Protein AF-F2RKX4-F1 (afdb_monomer)

pLDDT: mean 92.39, std 8.64, range [40.12, 98.81]

Solvent-accessible surface area (backbone atoms only — not comparable to full-atom values): 12382 Å² total; per-residue (Å²): 132,82,58,62,66,57,53,48,48,52,52,47,50,63,71,48,68,64,52,44,69,41,48,79,42,78,60,91,56,37,32,35,35,37,38,37,34,83,94,57,72,72,66,88,25,37,32,45,36,35,35,74,24,26,37,35,42,46,48,99,58,58,42,31,35,52,45,101,83,46,53,51,44,71,56,53,61,56,76,65,26,60,92,98,49,68,42,65,84,67,52,57,76,32,45,78,39,50,68,85,49,39,48,34,82,33,49,68,50,45,55,46,53,55,50,55,49,54,51,55,72,31,62,91,51,82,57,83,64,49,66,59,51,50,40,50,59,70,66,32,101,77,42,91,42,58,52,86,38,68,72,35,35,54,48,50,40,68,72,44,69,43,63,55,92,87,50,60,92,94,48,55,91,44,52,56,80,66,59,86,75,57,82,39,60,43,75,15,72,64,38,52,45,51,46,50,51,52,51,50,48,55,49,52,47,54,51,28,63,73,70,67,64,61,55,118

Nearest PDB structures (foldseek):
  3iuj-assembly1_A  TM=2.601E-01  e=2.071E+00  Aeromonas caviae
  6y2r-assembly1_A  TM=2.102E-01  e=1.953E+00  Escherichia coli K-12
  3iuq-assembly1_A  TM=2.521E-01  e=3.947E+00  Aeromonas caviae

Organism: Streptomyces venezuelae (strain ATCC 10712 / CBS 650.69 / DSM 40230 / JCM 4526 / NBRC 13096 / PD 04745) (NCBI:txid953739)

Radius of gyration: 23.56 Å; Cα contacts (8 Å, |Δi|>4): 298; chains: 1; bounding box: 57×25×65 Å

Foldseek 3Di:
DDPVLVVLLVVLCVQQVQWAWAWPDDDPQFTWIKIDRPPPPLGLIWIWGGFFQWIWIDHPDIWIFGDPPGGRVLVVQPVVADQPDFDLVVRLVRTPPPVVQFKDFALPLLVVVLVVLQCVVCVPHDQPCPVVLSCCAPPNPDHPFDSVDPVRSVVSQQPDFDDGPPDDVPDGPDGNPVCVVRPRMDGHSVSSSSRSCSSVVSVSVVVCVVVVVHDD

Mean predicted aligned error: 5.38 Å

Sequence (216 aa):
MSNKYAEAADYFKSATAGHQVTVLHEDGLYRHLRFRTPGNGSSYGYDLITWPYNLVIRGGWTFTFSIDATEDMFDLFRRTSFPGEINPSYWQEKVTAGRDQIEAFSEELLKKEIEDTVQQWEQGSPVAGLREAVQEHFFGEWPEYNLEYREEANRALHDFSFRPKDAKPGDYPYAFDDWSEWRLTEFSPAFLWSCYAIRYGIELYGAARKTGAVSA

Secondary structure (DSSP, 8-state):
---HHHHHHHHHHHHTTT-EEEEEEEETTEEEEEEE-TTSTTTT-EEEEEETTEEEEESSSEEEEE-TT-S-HHHHHHHTS-TT---HHHHGGGEEE-GGGSEEE-HHHHHHHHHHHHHHHTSSS--TTHHHHHHHHHH-SS-SS-TTSHHHHHHHHHH-EE--TTSPTT---EE--SGGGS--EEE-HHHHHHHHHHHHHHHHHHHHHHHT----

Structure (mmCIF, N/CA/C/O backbone):
data_AF-F2RKX4-F1
#
_entry.id   AF-F2RKX4-F1
#
loop_
_atom_site.group_PDB
_atom_site.id
_atom_site.type_symbol
_atom_site.label_atom_id
_atom_site.label_alt_id
_atom_site.label_comp_id
_atom_site.label_asym_id
_atom_site.label_entity_id
_atom_site.label_seq_id
_atom_site.pdbx_PDB_ins_code
_atom_site.Cartn_x
_atom_site.Cartn_y
_atom_site.Cartn_z
_atom_site.occupancy
_atom_site.B_iso_or_equiv
_atom_site.auth_seq_id
_atom_site.auth_comp_id
_atom_site.auth_asym_id
_atom_site.auth_atom_id
_atom_site.pdbx_PDB_model_num
ATOM 1 N N . MET A 1 1 ? 4.802 12.638 -11.457 1.00 40.12 1 MET A N 1
ATOM 2 C CA . MET A 1 1 ? 4.573 11.465 -10.592 1.00 40.12 1 MET A CA 1
ATOM 3 C C . MET A 1 1 ? 3.450 11.803 -9.641 1.00 40.12 1 MET A C 1
ATOM 5 O O . MET A 1 1 ? 3.613 12.710 -8.830 1.00 40.12 1 MET A O 1
ATOM 9 N N . SER A 1 2 ? 2.295 11.166 -9.814 1.00 51.22 2 SER A N 1
ATOM 10 C CA . SER A 1 2 ? 1.207 11.329 -8.860 1.00 51.22 2 SER A CA 1
ATOM 11 C C . SER A 1 2 ? 1.627 10.766 -7.505 1.00 51.22 2 SER A C 1
ATOM 13 O O . SER A 1 2 ? 2.259 9.711 -7.431 1.00 51.22 2 SER A O 1
ATOM 15 N N . ASN A 1 3 ? 1.314 11.480 -6.429 1.00 78.31 3 ASN A N 1
ATOM 16 C CA . ASN A 1 3 ? 1.498 10.949 -5.091 1.00 78.31 3 ASN A CA 1
ATOM 17 C C . ASN A 1 3 ? 0.363 9.947 -4.835 1.00 78.31 3 ASN A C 1
ATOM 19 O O . ASN A 1 3 ? -0.690 10.340 -4.341 1.00 78.31 3 ASN A O 1
ATOM 23 N N . LYS A 1 4 ? 0.563 8.665 -5.174 1.00 78.19 4 LYS A N 1
ATOM 24 C CA . LYS A 1 4 ? -0.452 7.602 -5.004 1.00 78.19 4 LYS A CA 1
ATOM 25 C C . LYS A 1 4 ? -1.030 7.527 -3.589 1.00 78.19 4 LYS A C 1
ATOM 27 O O . LYS A 1 4 ? -2.177 7.130 -3.413 1.00 78.19 4 LYS A O 1
ATOM 32 N N . TYR A 1 5 ? -0.276 7.960 -2.578 1.00 84.88 5 TYR A N 1
ATOM 33 C CA . TYR A 1 5 ? -0.789 8.085 -1.214 1.00 84.88 5 TYR A CA 1
ATOM 34 C C . TYR A 1 5 ? -1.861 9.171 -1.111 1.00 84.88 5 TYR A C 1
ATOM 36 O O . TYR A 1 5 ? -2.891 8.945 -0.487 1.00 84.88 5 TYR A O 1
ATOM 44 N N . ALA A 1 6 ? -1.648 10.331 -1.736 1.00 87.31 6 ALA A N 1
ATOM 45 C CA . ALA A 1 6 ? -2.635 11.406 -1.769 1.00 87.31 6 ALA A CA 1
ATOM 46 C C . ALA A 1 6 ? -3.896 10.982 -2.535 1.00 87.31 6 ALA A C 1
ATOM 48 O O . ALA A 1 6 ? -4.998 11.185 -2.039 1.00 87.31 6 ALA A O 1
ATOM 49 N N . GLU A 1 7 ? -3.745 10.309 -3.679 1.00 89.56 7 GLU A N 1
ATOM 50 C CA . GLU A 1 7 ? -4.890 9.768 -4.427 1.00 89.56 7 GLU A CA 1
ATOM 51 C C . GLU A 1 7 ? -5.671 8.732 -3.613 1.00 89.56 7 GLU A C 1
ATOM 53 O O . GLU A 1 7 ? -6.898 8.802 -3.532 1.00 89.56 7 GLU A O 1
ATOM 58 N N . ALA A 1 8 ? -4.972 7.795 -2.963 1.00 91.12 8 ALA A N 1
ATOM 59 C CA . ALA A 1 8 ? -5.596 6.808 -2.090 1.00 91.12 8 ALA A CA 1
ATOM 60 C C . ALA A 1 8 ? -6.308 7.473 -0.900 1.00 91.12 8 ALA A C 1
ATOM 62 O O . ALA A 1 8 ? -7.410 7.056 -0.541 1.00 91.12 8 ALA A O 1
ATOM 63 N N . ALA A 1 9 ? -5.716 8.520 -0.316 1.00 92.62 9 ALA A N 1
ATOM 64 C CA . ALA A 1 9 ? -6.319 9.293 0.766 1.00 92.62 9 ALA A CA 1
ATOM 65 C C . ALA A 1 9 ? -7.597 10.012 0.314 1.00 92.62 9 ALA A C 1
ATOM 67 O O . ALA A 1 9 ? -8.620 9.927 0.994 1.00 92.62 9 ALA A O 1
ATOM 68 N N . ASP A 1 10 ? -7.553 10.698 -0.829 1.00 93.19 10 ASP A N 1
ATOM 69 C CA . ASP A 1 10 ? -8.686 11.447 -1.377 1.00 93.19 10 ASP A CA 1
ATOM 70 C C . ASP A 1 10 ? -9.829 10.511 -1.773 1.00 93.19 10 ASP A C 1
ATOM 72 O O . ASP A 1 10 ? -10.992 10.761 -1.432 1.00 93.19 10 ASP A O 1
ATOM 76 N N . TYR A 1 11 ? -9.499 9.392 -2.421 1.00 92.56 11 TYR A N 1
ATOM 77 C CA . TYR A 1 11 ? -10.463 8.353 -2.759 1.00 92.56 11 TYR A CA 1
ATOM 78 C C . TYR A 1 11 ? -11.109 7.754 -1.505 1.00 92.56 11 TYR A C 1
ATOM 80 O O . TYR A 1 11 ? -12.338 7.706 -1.414 1.00 92.56 11 TYR A O 1
ATOM 88 N N . PHE A 1 12 ? -10.302 7.368 -0.508 1.00 94.75 12 PHE A N 1
ATOM 89 C CA . PHE A 1 12 ? -10.798 6.864 0.772 1.00 94.75 12 PHE A CA 1
ATOM 90 C C . PHE A 1 12 ? -11.742 7.870 1.430 1.00 94.75 12 PHE A C 1
ATOM 92 O O . PHE A 1 12 ? -12.893 7.547 1.716 1.00 94.75 12 PHE A O 1
ATOM 99 N N . LYS A 1 13 ? -11.295 9.118 1.588 1.00 94.31 13 LYS A N 1
ATOM 100 C CA . LYS A 1 13 ? -12.069 10.191 2.215 1.00 94.31 13 LYS A CA 1
ATOM 101 C C . LYS A 1 13 ? -13.405 10.425 1.515 1.00 94.31 13 LYS A C 1
ATOM 103 O O . LYS A 1 13 ? -14.413 10.609 2.195 1.00 94.31 13 LYS A O 1
ATOM 108 N N . SER A 1 14 ? -13.420 10.426 0.183 1.00 93.19 14 SER A N 1
ATOM 109 C CA . SER A 1 14 ? -14.645 10.582 -0.606 1.00 93.19 14 SER A CA 1
ATOM 110 C C . SER A 1 14 ? -15.619 9.428 -0.358 1.00 93.19 14 SER A C 1
ATOM 112 O O . SER A 1 14 ? -16.783 9.643 -0.013 1.00 93.19 14 SER A O 1
ATOM 114 N N . ALA A 1 15 ? -15.126 8.196 -0.452 1.00 92.44 15 ALA A N 1
ATOM 115 C CA . ALA A 1 15 ? -15.938 6.995 -0.331 1.00 92.44 15 ALA A CA 1
ATOM 116 C C . ALA A 1 15 ? -16.434 6.724 1.104 1.00 92.44 15 ALA A C 1
ATOM 118 O O . ALA A 1 15 ? -17.477 6.090 1.279 1.00 92.44 15 ALA A O 1
ATOM 119 N N . THR A 1 16 ? -15.743 7.236 2.128 1.00 94.00 16 THR A N 1
ATOM 120 C CA . THR A 1 16 ? -16.108 7.058 3.544 1.00 94.00 16 THR A CA 1
ATOM 121 C C . THR A 1 16 ? -16.670 8.312 4.215 1.00 94.00 16 THR A C 1
ATOM 123 O O . THR A 1 16 ? -16.848 8.313 5.431 1.00 94.00 16 THR A O 1
ATOM 126 N N . ALA A 1 17 ? -16.973 9.380 3.469 1.00 92.44 17 ALA A N 1
ATOM 127 C CA . ALA A 1 17 ? -17.399 10.667 4.036 1.00 92.44 17 ALA A CA 1
ATOM 128 C C . ALA A 1 17 ? -18.632 10.571 4.959 1.00 92.44 17 ALA A C 1
ATOM 130 O O . ALA A 1 17 ? -18.765 11.351 5.901 1.00 92.44 17 ALA A O 1
ATOM 131 N N . GLY A 1 18 ? -19.529 9.615 4.694 1.00 91.88 18 GLY A N 1
ATOM 132 C CA . GLY A 1 18 ? -20.747 9.371 5.473 1.00 91.88 18 GLY A CA 1
ATOM 133 C C . GLY A 1 18 ? -20.639 8.252 6.512 1.00 91.88 18 GLY A C 1
ATOM 134 O O . GLY A 1 18 ? -21.666 7.851 7.063 1.00 91.88 18 GLY A O 1
ATOM 135 N N . HIS A 1 19 ? -19.443 7.705 6.756 1.00 94.88 19 HIS A N 1
ATOM 136 C CA . HIS A 1 19 ? -19.285 6.574 7.664 1.00 94.88 19 HIS A CA 1
ATOM 137 C C . HIS A 1 19 ? -19.668 6.918 9.102 1.00 94.88 19 HIS A C 1
ATOM 139 O O . HIS A 1 19 ? -19.280 7.938 9.666 1.00 94.88 19 HIS A O 1
ATOM 145 N N . GLN A 1 20 ? -20.394 5.987 9.710 1.00 94.25 20 GLN A N 1
ATOM 146 C CA . GLN A 1 20 ? -20.682 5.939 11.133 1.00 94.25 20 GLN A CA 1
ATOM 147 C C . GLN A 1 20 ? -20.102 4.654 11.713 1.00 94.25 20 GLN A C 1
ATOM 149 O O . GLN A 1 20 ? -19.993 3.641 11.017 1.00 94.25 20 GLN A O 1
ATOM 154 N N . VAL A 1 21 ? -19.726 4.710 12.990 1.00 95.81 21 VAL A N 1
ATOM 155 C CA . VAL A 1 21 ? -19.262 3.549 13.749 1.00 95.81 21 VAL A CA 1
ATOM 156 C C . VAL A 1 21 ? -20.422 2.940 14.533 1.00 95.81 21 VAL A C 1
ATOM 158 O O . VAL A 1 21 ? -21.158 3.646 15.218 1.00 95.81 21 VAL A O 1
ATOM 161 N N . THR A 1 22 ? -20.557 1.622 14.458 1.00 95.88 22 THR A N 1
ATOM 162 C CA . THR A 1 22 ? -21.431 0.812 15.311 1.00 95.88 22 THR A CA 1
ATOM 163 C C . THR A 1 22 ? -20.558 -0.151 16.104 1.00 95.88 22 THR A C 1
ATOM 165 O O . THR A 1 22 ? -19.712 -0.837 15.522 1.00 95.88 22 THR A O 1
ATOM 168 N N . VAL A 1 23 ? -20.749 -0.213 17.421 1.00 97.19 23 VAL A N 1
ATOM 169 C CA . VAL A 1 23 ? -20.072 -1.198 18.271 1.00 97.19 23 VAL A CA 1
ATOM 170 C C . VAL A 1 23 ? -20.926 -2.454 18.290 1.00 97.19 23 VAL A C 1
ATOM 172 O O . VAL A 1 23 ? -22.019 -2.449 18.833 1.00 97.19 23 VAL A O 1
ATOM 175 N N . LEU A 1 24 ? -20.444 -3.527 17.666 1.00 97.38 24 LEU A N 1
ATOM 176 C CA . LEU A 1 24 ? -21.139 -4.818 17.668 1.00 97.38 24 LEU A CA 1
ATOM 177 C C . LEU A 1 24 ? -20.799 -5.639 18.914 1.00 97.38 24 LEU A C 1
ATOM 179 O O . LEU A 1 24 ? -21.605 -6.445 19.368 1.00 97.38 24 LEU A O 1
ATOM 183 N N . HIS A 1 25 ? -19.591 -5.449 19.444 1.00 97.50 25 HIS A N 1
ATOM 184 C CA . HIS A 1 25 ? -19.134 -6.033 20.696 1.00 97.50 25 HIS A CA 1
ATOM 185 C C . HIS A 1 25 ? -17.974 -5.209 21.259 1.00 97.50 25 HIS A C 1
ATOM 187 O O . HIS A 1 25 ? -17.101 -4.777 20.501 1.00 97.50 25 HIS A O 1
ATOM 193 N N . GLU A 1 26 ? -17.948 -5.015 22.575 1.00 97.00 26 GLU A N 1
ATOM 194 C CA . GLU A 1 26 ? -16.837 -4.377 23.278 1.00 97.00 26 GLU A CA 1
ATOM 195 C C . GLU A 1 26 ? -16.712 -4.946 24.696 1.00 97.00 26 GLU A C 1
ATOM 197 O O . GLU A 1 26 ? -17.608 -4.781 25.522 1.00 97.00 26 GLU A O 1
ATOM 202 N N . ASP A 1 27 ? -15.578 -5.588 24.965 1.00 97.38 27 ASP A N 1
ATOM 203 C CA . ASP A 1 27 ? -15.118 -5.994 26.292 1.00 97.38 27 ASP A CA 1
ATOM 204 C C . ASP A 1 27 ? -13.618 -5.672 26.414 1.00 97.38 27 ASP A C 1
ATOM 206 O O . ASP A 1 27 ? -12.734 -6.435 26.014 1.00 97.38 27 ASP A O 1
ATOM 210 N N . GLY A 1 28 ? -13.315 -4.451 26.865 1.00 95.81 28 GLY A N 1
ATOM 211 C CA . GLY A 1 28 ? -11.945 -3.950 26.985 1.00 95.81 28 GLY A CA 1
ATOM 212 C C . GLY A 1 28 ? -11.195 -3.891 25.645 1.00 95.81 28 GLY A C 1
ATOM 213 O O . GLY A 1 28 ? -11.424 -3.000 24.820 1.00 95.81 28 GLY A O 1
ATOM 214 N N . LEU A 1 29 ? -10.238 -4.804 25.448 1.00 97.00 29 LEU A N 1
ATOM 215 C CA . LEU A 1 29 ? -9.448 -4.916 24.211 1.00 97.00 29 LEU A CA 1
ATOM 216 C C . LEU A 1 29 ? -10.136 -5.768 23.134 1.00 97.00 29 LEU A C 1
ATOM 218 O O . LEU A 1 29 ? -9.751 -5.691 21.965 1.00 97.00 29 LEU A O 1
ATOM 222 N N . TYR A 1 30 ? -11.159 -6.541 23.510 1.00 98.25 30 TYR A N 1
ATOM 223 C CA . TYR A 1 30 ? -11.973 -7.334 22.597 1.00 98.25 30 TYR A CA 1
ATOM 224 C C . TYR A 1 30 ? -13.040 -6.438 21.975 1.00 98.25 30 TYR A C 1
ATOM 226 O O . TYR A 1 30 ? -14.035 -6.111 22.616 1.00 98.25 30 TYR A O 1
ATOM 234 N N . ARG A 1 31 ? -12.824 -5.986 20.739 1.00 98.31 31 ARG A N 1
ATOM 235 C CA . ARG A 1 31 ? -13.715 -5.020 20.074 1.00 98.31 31 ARG A CA 1
ATOM 236 C C . ARG A 1 31 ? -14.104 -5.541 18.709 1.00 98.31 31 ARG A C 1
ATOM 238 O O . ARG A 1 31 ? -13.245 -6.005 17.970 1.00 98.31 31 ARG A O 1
ATOM 245 N N . HIS A 1 32 ? -15.373 -5.405 18.349 1.00 98.56 32 HIS A N 1
ATOM 246 C CA . HIS A 1 32 ? -15.862 -5.555 16.981 1.00 98.56 32 HIS A CA 1
ATOM 247 C C . HIS A 1 32 ? -16.583 -4.272 16.594 1.00 98.56 32 HIS A C 1
ATOM 249 O O . HIS A 1 32 ? -17.722 -4.025 16.988 1.00 98.56 32 HIS A O 1
ATOM 255 N N . LEU A 1 33 ? -15.891 -3.441 15.825 1.00 98.50 33 LEU A N 1
ATOM 256 C CA . LEU A 1 33 ? -16.387 -2.162 15.344 1.00 98.50 33 LEU A CA 1
ATOM 257 C C . LEU A 1 33 ? -16.753 -2.288 13.875 1.00 98.50 33 LEU A C 1
ATOM 259 O O . LEU A 1 33 ? -15.968 -2.819 13.094 1.00 98.50 33 LEU A O 1
ATOM 263 N N . ARG A 1 34 ? -17.913 -1.767 13.489 1.00 97.56 34 ARG A N 1
ATOM 264 C CA . ARG A 1 34 ? -18.372 -1.724 12.101 1.00 97.56 34 ARG A CA 1
ATOM 265 C C . ARG A 1 34 ? -18.490 -0.287 11.623 1.00 97.56 34 ARG A C 1
ATOM 267 O O . ARG A 1 34 ? -19.114 0.528 12.291 1.00 97.56 34 ARG A O 1
ATOM 274 N N . PHE A 1 35 ? -17.944 -0.011 10.445 1.00 96.75 35 PHE A N 1
ATOM 275 C CA . PHE A 1 35 ? -17.908 1.305 9.814 1.00 96.75 35 PHE A CA 1
ATOM 276 C C . PHE A 1 35 ? -18.685 1.263 8.502 1.00 96.75 35 PHE A C 1
ATOM 278 O O . PHE A 1 35 ? -18.305 0.529 7.587 1.00 96.75 35 PHE A O 1
ATOM 285 N N . ARG A 1 36 ? -19.803 1.998 8.421 1.00 94.44 36 ARG A N 1
ATOM 286 C CA . ARG A 1 36 ? -20.675 2.039 7.231 1.00 94.44 36 ARG A CA 1
ATOM 287 C C . ARG A 1 36 ? -21.403 3.369 7.091 1.00 94.44 36 ARG A C 1
ATOM 289 O O . ARG A 1 36 ? -21.688 4.023 8.089 1.00 94.44 36 ARG A O 1
ATOM 296 N N . THR A 1 37 ? -21.761 3.726 5.858 1.00 92.00 37 THR A N 1
ATOM 297 C CA . THR A 1 37 ? -22.659 4.854 5.571 1.00 92.00 37 THR A CA 1
ATOM 298 C C . THR A 1 37 ? -24.109 4.372 5.681 1.00 92.00 37 THR A C 1
ATOM 300 O O . THR A 1 37 ? -24.492 3.460 4.939 1.00 92.00 37 THR A O 1
ATOM 303 N N . PRO A 1 38 ? -24.942 4.945 6.568 1.00 87.38 38 PRO A N 1
ATOM 304 C CA . PRO A 1 38 ? -26.350 4.570 6.662 1.00 87.38 38 PRO A CA 1
ATOM 305 C C . PRO A 1 38 ? -27.083 4.760 5.330 1.00 87.38 38 PRO A C 1
ATOM 307 O O . PRO A 1 38 ? -26.890 5.756 4.639 1.00 87.38 38 PRO A O 1
ATOM 310 N N . GLY A 1 39 ? -27.933 3.800 4.966 1.00 80.06 39 GLY A N 1
ATOM 311 C CA . GLY A 1 39 ? -28.752 3.874 3.752 1.00 80.06 39 GLY A CA 1
ATOM 312 C C . GLY A 1 39 ? -28.021 3.601 2.429 1.00 80.06 39 GLY A C 1
ATOM 313 O O . GLY A 1 39 ? -28.695 3.507 1.410 1.00 80.06 39 GLY A O 1
ATOM 314 N N . ASN A 1 40 ? -26.693 3.409 2.421 1.00 67.88 40 ASN A N 1
ATOM 315 C CA . ASN A 1 40 ? -25.903 3.231 1.189 1.00 67.88 40 ASN A CA 1
ATOM 316 C C . ASN A 1 40 ? -25.373 1.793 0.969 1.00 67.88 40 ASN A C 1
ATOM 318 O O . ASN A 1 40 ? -24.289 1.582 0.425 1.00 67.88 40 ASN A O 1
ATOM 322 N N . GLY A 1 41 ? -26.127 0.778 1.407 1.00 63.22 41 GLY A N 1
ATOM 323 C CA . GLY A 1 41 ? -25.730 -0.631 1.274 1.00 63.22 41 GLY A CA 1
ATOM 324 C C . GLY A 1 41 ? -24.441 -0.986 2.037 1.00 63.22 41 GLY A C 1
ATOM 325 O O . GLY A 1 41 ? -24.135 -0.397 3.072 1.00 63.22 41 GLY A O 1
ATOM 326 N N . SER A 1 42 ? -23.703 -1.999 1.564 1.00 69.69 42 SER A N 1
ATOM 327 C CA . SER A 1 42 ? -22.419 -2.437 2.146 1.00 69.69 42 SER A CA 1
ATOM 328 C C . SER A 1 42 ? -21.184 -1.864 1.443 1.00 69.69 42 SER A C 1
ATOM 330 O O . SER A 1 42 ? -20.068 -2.264 1.775 1.00 69.69 42 SER A O 1
ATOM 332 N N . SER A 1 43 ? -21.364 -0.973 0.467 1.00 82.44 43 SER A N 1
ATOM 333 C CA . SER A 1 43 ? -20.271 -0.397 -0.323 1.00 82.44 43 SER A CA 1
ATOM 334 C C . SER A 1 43 ? -19.270 0.321 0.581 1.00 82.44 43 SER A C 1
ATOM 336 O O . SER A 1 43 ? -19.669 1.105 1.438 1.00 82.44 43 SER A O 1
ATOM 338 N N . TYR A 1 44 ? -17.980 0.018 0.407 1.00 89.75 44 TYR A N 1
ATOM 339 C CA . TYR A 1 44 ? -16.852 0.591 1.164 1.00 89.75 44 TYR A CA 1
ATOM 340 C C . TYR A 1 44 ? -16.868 0.364 2.685 1.00 89.75 44 TYR A C 1
ATOM 342 O O . TYR A 1 44 ? -15.955 0.809 3.381 1.00 89.75 44 TYR A O 1
ATOM 350 N N . GLY A 1 45 ? -17.853 -0.372 3.205 1.00 94.88 45 GLY A N 1
ATOM 351 C CA . GLY A 1 45 ? -17.942 -0.701 4.618 1.00 94.88 45 GLY A CA 1
ATOM 352 C C . GLY A 1 45 ? -16.846 -1.669 5.056 1.00 94.88 45 GLY A C 1
ATOM 353 O O . GLY A 1 45 ? -16.457 -2.576 4.316 1.00 94.88 45 GLY A O 1
ATOM 354 N N . TYR A 1 46 ? -16.382 -1.508 6.289 1.00 97.56 46 TYR A N 1
ATOM 355 C CA . TYR A 1 46 ? -15.364 -2.373 6.876 1.00 97.56 46 TYR A CA 1
ATOM 356 C C . TYR A 1 46 ? -15.582 -2.551 8.376 1.00 97.56 46 TYR A C 1
ATOM 358 O O . TYR A 1 46 ? -16.248 -1.748 9.028 1.00 97.56 46 TYR A O 1
ATOM 366 N N . ASP A 1 47 ? -14.999 -3.611 8.918 1.00 98.44 47 ASP A N 1
ATOM 367 C CA . ASP A 1 47 ? -14.982 -3.908 10.339 1.00 98.44 47 ASP A CA 1
ATOM 368 C C . ASP A 1 47 ? -13.536 -3.826 10.858 1.00 98.44 47 ASP A C 1
ATOM 370 O O . ASP A 1 47 ? -12.604 -4.245 10.166 1.00 98.44 47 ASP A O 1
ATOM 374 N N . LEU A 1 48 ? -13.359 -3.312 12.077 1.00 98.69 48 LEU A N 1
ATOM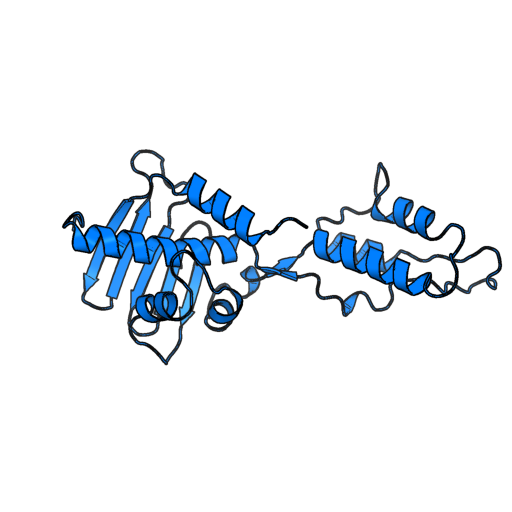 375 C CA . LEU A 1 48 ? -12.130 -3.459 12.859 1.00 98.69 48 LEU A CA 1
ATOM 376 C C . LEU A 1 48 ? -12.421 -4.393 14.029 1.00 98.69 48 LEU A C 1
ATOM 378 O O . LEU A 1 48 ? -13.303 -4.117 14.844 1.00 98.69 48 LEU A O 1
ATOM 382 N N . ILE A 1 49 ? -11.681 -5.493 14.097 1.00 98.81 49 ILE A N 1
ATOM 383 C CA . ILE A 1 49 ? -11.812 -6.502 15.143 1.00 98.81 49 ILE A CA 1
ATOM 384 C C . ILE A 1 49 ? -10.490 -6.561 15.896 1.00 98.81 49 ILE A C 1
ATOM 386 O O . ILE A 1 49 ? -9.451 -6.773 15.277 1.00 98.81 49 ILE A O 1
ATOM 390 N N . THR A 1 50 ? -10.511 -6.362 17.209 1.00 98.56 50 THR A N 1
ATOM 391 C CA . THR A 1 50 ? -9.302 -6.386 18.042 1.00 98.56 50 THR A CA 1
ATOM 392 C C . THR A 1 50 ? -9.437 -7.367 19.190 1.00 98.56 50 THR A C 1
ATOM 394 O O . THR A 1 50 ? -10.535 -7.603 19.685 1.00 9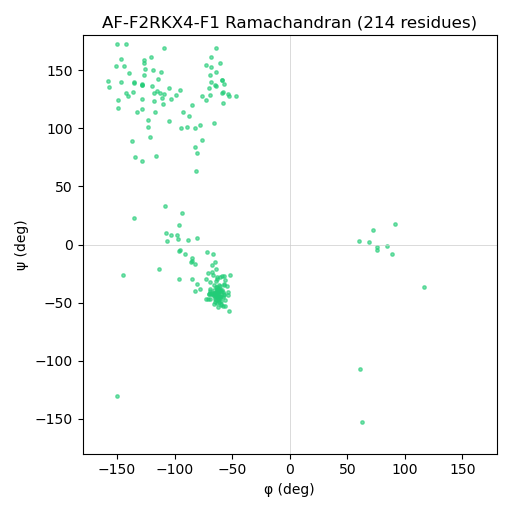8.56 50 THR A O 1
ATOM 397 N N . TRP A 1 51 ? -8.300 -7.909 19.604 1.00 98.06 51 TRP A N 1
ATOM 398 C CA . TRP A 1 51 ? -8.050 -8.596 20.872 1.00 98.06 51 TRP A CA 1
ATOM 399 C C . TRP A 1 51 ? -6.569 -8.355 21.227 1.00 98.06 51 TRP A C 1
ATOM 401 O O . TRP A 1 51 ? -5.863 -7.764 20.400 1.00 98.06 51 TRP A O 1
ATOM 411 N N . PRO A 1 52 ? -6.067 -8.740 22.417 1.00 97.94 52 PRO A N 1
ATOM 412 C CA . PRO A 1 52 ? -4.678 -8.465 22.784 1.00 97.94 52 PRO A CA 1
ATOM 413 C C . PRO A 1 52 ? -3.688 -8.827 21.665 1.00 97.94 52 PRO A C 1
ATOM 415 O O . PRO A 1 52 ? -3.742 -9.937 21.126 1.00 97.94 52 PRO A O 1
ATOM 418 N N . TYR A 1 53 ? -2.822 -7.872 21.304 1.00 97.75 53 TYR A N 1
ATOM 419 C CA . TYR A 1 53 ? -1.760 -7.977 20.286 1.00 97.75 53 TYR A CA 1
ATOM 420 C C . TYR A 1 53 ? -2.217 -8.100 18.829 1.00 97.75 53 TYR A C 1
ATOM 422 O O . TYR A 1 53 ? -1.377 -8.243 17.940 1.00 97.75 53 TYR A O 1
ATOM 430 N N . ASN A 1 54 ? -3.526 -8.061 18.563 1.00 98.50 54 ASN A N 1
ATOM 431 C CA . ASN A 1 54 ? -4.081 -8.421 17.264 1.00 98.50 54 ASN A CA 1
ATOM 432 C C . ASN A 1 54 ? -5.144 -7.436 16.770 1.00 98.50 54 ASN A C 1
ATOM 434 O O . ASN A 1 54 ? -5.999 -6.959 17.521 1.00 98.50 54 ASN A O 1
ATOM 438 N N . LEU A 1 55 ? -5.102 -7.153 15.469 1.00 98.56 55 LEU A N 1
ATOM 439 C CA . LEU A 1 55 ? -6.136 -6.410 14.760 1.00 98.56 55 LEU A CA 1
ATOM 440 C C . LEU A 1 55 ? -6.431 -7.088 13.428 1.00 98.56 55 LEU A C 1
ATOM 442 O O . LEU A 1 55 ? -5.530 -7.355 12.640 1.00 98.56 55 LEU A O 1
ATOM 446 N N . VAL A 1 56 ? -7.709 -7.300 13.146 1.00 98.75 56 VAL A N 1
ATOM 447 C CA . VAL A 1 56 ? -8.202 -7.662 11.820 1.00 98.75 56 VAL A CA 1
ATOM 448 C C . VAL A 1 56 ? -8.986 -6.486 11.269 1.00 98.75 56 VAL A C 1
ATOM 450 O O . VAL A 1 56 ? -9.930 -6.010 11.900 1.00 98.75 56 VAL A O 1
ATOM 453 N N . ILE A 1 57 ? -8.617 -6.045 10.071 1.00 98.50 57 ILE A N 1
ATOM 454 C CA . ILE A 1 57 ? -9.483 -5.218 9.238 1.00 98.50 57 ILE A CA 1
ATOM 455 C C . ILE A 1 57 ? -10.151 -6.114 8.205 1.00 98.50 57 ILE A C 1
ATOM 457 O O . ILE A 1 57 ? -9.475 -6.873 7.513 1.00 98.50 57 ILE A O 1
ATOM 461 N N . ARG A 1 58 ? -11.478 -6.025 8.101 1.00 96.94 58 ARG A N 1
ATOM 462 C CA . ARG A 1 58 ? -12.277 -6.846 7.187 1.00 96.94 58 ARG A CA 1
ATOM 463 C C . ARG A 1 58 ? -13.265 -5.986 6.413 1.00 96.94 58 ARG A C 1
ATOM 465 O O . ARG A 1 58 ? -14.206 -5.454 6.992 1.00 96.94 58 ARG A O 1
ATOM 472 N N . GLY A 1 59 ? -13.086 -5.892 5.103 1.00 91.50 59 GLY A N 1
ATOM 473 C CA . GLY A 1 59 ? -13.973 -5.184 4.175 1.00 91.50 59 GLY A CA 1
ATOM 474 C C . GLY A 1 59 ? -13.932 -5.845 2.800 1.00 91.50 59 GLY A C 1
ATOM 475 O O . GLY A 1 59 ? -14.034 -7.067 2.713 1.00 91.50 59 GLY A O 1
ATOM 476 N N . GLY A 1 60 ? -13.738 -5.052 1.740 1.00 89.62 60 GLY A N 1
ATOM 477 C CA . GLY A 1 60 ? -13.412 -5.583 0.405 1.00 89.62 60 GLY A CA 1
ATOM 478 C C . GLY A 1 60 ? -12.105 -6.388 0.384 1.00 89.62 60 GLY A C 1
ATOM 479 O O . GLY A 1 60 ? -11.985 -7.346 -0.371 1.00 89.62 60 GLY A O 1
ATOM 480 N N . TRP A 1 61 ? -11.181 -6.055 1.288 1.00 93.69 61 TRP A N 1
ATOM 481 C CA . TRP A 1 61 ? -9.946 -6.792 1.553 1.00 93.69 61 TRP A CA 1
ATOM 482 C C . TRP A 1 61 ? -9.832 -7.112 3.040 1.00 93.69 61 TRP A C 1
ATOM 484 O O . TRP A 1 61 ? -10.485 -6.476 3.878 1.00 93.69 61 TRP A O 1
ATOM 494 N N . THR A 1 62 ? -9.027 -8.122 3.366 1.00 97.19 62 THR A N 1
ATOM 495 C CA . THR A 1 62 ? -8.801 -8.549 4.749 1.00 97.19 62 THR A CA 1
ATOM 496 C C . THR A 1 62 ? -7.313 -8.619 5.037 1.00 97.19 62 THR A C 1
ATOM 498 O O . THR A 1 62 ? -6.586 -9.328 4.348 1.00 97.19 62 THR A O 1
ATOM 501 N N . PHE A 1 63 ? -6.891 -7.917 6.086 1.00 98.50 63 PHE A N 1
ATOM 502 C CA . PHE A 1 63 ? -5.531 -7.985 6.608 1.00 98.50 63 PHE A CA 1
ATOM 503 C C . PHE A 1 63 ? -5.579 -8.268 8.106 1.00 98.50 63 PHE A C 1
ATOM 505 O O . PHE A 1 63 ? -6.386 -7.685 8.839 1.00 98.50 63 PHE A O 1
ATOM 512 N N . THR A 1 64 ? -4.696 -9.153 8.558 1.00 98.44 64 THR A N 1
ATOM 513 C CA . THR A 1 64 ? -4.480 -9.425 9.982 1.00 98.44 64 THR A CA 1
ATOM 514 C C . THR A 1 64 ? -3.134 -8.864 10.387 1.00 98.44 64 THR A C 1
ATOM 516 O O . THR A 1 64 ? -2.131 -9.147 9.737 1.00 98.44 64 THR A O 1
ATOM 519 N N . PHE A 1 65 ? -3.119 -8.098 11.470 1.00 98.31 65 PHE A N 1
ATOM 520 C CA . PHE A 1 65 ? -1.934 -7.535 12.091 1.00 98.31 65 PHE A CA 1
ATOM 521 C C . PHE A 1 65 ? -1.736 -8.195 13.450 1.00 98.31 65 PHE A C 1
ATOM 523 O O . PHE A 1 65 ? -2.680 -8.249 14.239 1.00 98.31 65 PHE A O 1
ATOM 530 N N . SER A 1 66 ? -0.523 -8.665 13.728 1.00 96.44 66 SER A N 1
ATOM 531 C CA . SER A 1 66 ? -0.168 -9.271 15.011 1.00 96.44 66 SER A CA 1
ATOM 532 C C . SER A 1 66 ? 1.230 -8.839 15.429 1.00 96.44 66 SER A C 1
ATOM 534 O O . SER A 1 66 ? 2.183 -8.997 14.665 1.00 96.44 66 SER A O 1
ATOM 536 N N . ILE A 1 67 ? 1.369 -8.323 16.650 1.00 92.81 67 ILE A N 1
ATOM 537 C CA . ILE A 1 67 ? 2.667 -7.967 17.229 1.00 92.81 67 ILE A CA 1
ATOM 538 C C . ILE A 1 67 ? 2.657 -8.127 18.750 1.00 92.81 67 ILE A C 1
ATOM 540 O O . ILE A 1 67 ? 1.889 -7.480 19.456 1.00 92.81 67 ILE A O 1
ATOM 544 N N . ASP A 1 68 ? 3.594 -8.921 19.259 1.00 87.38 68 ASP A N 1
ATOM 545 C CA . ASP A 1 68 ? 3.826 -9.110 20.694 1.00 87.38 68 ASP A CA 1
ATOM 546 C C . ASP A 1 68 ? 4.678 -7.962 21.274 1.00 87.38 68 ASP A C 1
ATOM 548 O O . ASP A 1 68 ? 5.840 -8.121 21.642 1.00 87.38 68 ASP A O 1
ATOM 552 N N . ALA A 1 69 ? 4.133 -6.744 21.223 1.00 80.62 69 ALA A N 1
ATOM 553 C CA . ALA A 1 69 ? 4.776 -5.535 21.755 1.00 80.62 69 ALA A CA 1
ATOM 554 C C . ALA A 1 69 ? 3.780 -4.533 22.354 1.00 80.62 69 ALA A C 1
ATOM 556 O O . ALA A 1 69 ? 4.143 -3.744 23.225 1.00 80.62 69 ALA A O 1
ATOM 557 N N . THR A 1 70 ? 2.523 -4.538 21.901 1.00 90.81 70 THR A N 1
ATOM 558 C CA . THR A 1 70 ? 1.465 -3.726 22.504 1.00 90.81 70 THR A CA 1
ATOM 559 C C . THR A 1 70 ? 0.157 -4.501 22.518 1.00 90.81 70 THR A C 1
ATOM 561 O O . THR A 1 70 ? -0.248 -5.053 21.498 1.00 90.81 70 THR A O 1
ATOM 564 N N . GLU A 1 71 ? -0.506 -4.553 23.671 1.00 95.62 71 GLU A N 1
ATOM 565 C CA . GLU A 1 71 ? -1.773 -5.276 23.801 1.00 95.62 71 GLU A CA 1
ATOM 566 C C . GLU A 1 71 ? -2.900 -4.580 23.028 1.00 95.62 71 GLU A C 1
ATOM 568 O O . GLU A 1 71 ? -3.703 -5.245 22.376 1.00 95.62 71 GLU A O 1
ATOM 573 N N . ASP A 1 72 ? -2.949 -3.243 23.054 1.00 97.19 72 ASP A N 1
ATOM 574 C CA . ASP A 1 72 ? -3.954 -2.467 22.327 1.00 97.19 72 ASP A CA 1
ATOM 575 C C . ASP A 1 72 ? -3.434 -2.025 20.957 1.00 97.19 72 ASP A C 1
ATOM 577 O O . ASP A 1 72 ? -2.750 -1.012 20.817 1.00 97.19 72 ASP A O 1
ATOM 581 N N . MET A 1 73 ? -3.826 -2.740 19.907 1.00 97.00 73 MET A N 1
ATOM 582 C CA . MET A 1 73 ? -3.412 -2.399 18.548 1.00 97.00 73 MET A CA 1
ATOM 583 C C . MET A 1 73 ? -3.832 -0.991 18.116 1.00 97.00 73 MET A C 1
ATOM 585 O O . MET A 1 73 ? -3.129 -0.375 17.319 1.00 97.00 73 MET A O 1
ATOM 589 N N . PHE A 1 74 ? -4.913 -0.416 18.657 1.00 97.19 74 PHE A N 1
ATOM 590 C CA . PHE A 1 74 ? -5.252 0.975 18.334 1.00 97.19 74 PHE A CA 1
ATOM 591 C C . PHE A 1 74 ? -4.183 1.953 18.823 1.00 97.19 74 PHE A C 1
ATOM 593 O O . PHE A 1 74 ? -3.966 2.992 18.200 1.00 97.19 74 PHE A O 1
ATOM 600 N N . ASP A 1 75 ? -3.515 1.636 19.927 1.00 95.94 75 ASP A N 1
ATOM 601 C CA . ASP A 1 75 ? -2.406 2.420 20.451 1.00 95.94 75 ASP A CA 1
ATOM 602 C C . ASP A 1 75 ? -1.169 2.330 19.544 1.00 95.94 75 ASP A C 1
ATOM 604 O O . ASP A 1 75 ? -0.579 3.366 19.228 1.00 95.94 75 ASP A O 1
ATOM 608 N N . LEU A 1 76 ? -0.852 1.133 19.025 1.00 95.94 76 LEU A N 1
ATOM 609 C CA . LEU A 1 76 ? 0.209 0.940 18.024 1.00 95.94 76 LEU A CA 1
ATOM 610 C C . LEU A 1 76 ? 0.014 1.878 16.830 1.00 95.94 76 LEU A C 1
ATOM 612 O O . LEU A 1 76 ? 0.902 2.668 16.504 1.00 95.94 76 LEU A O 1
ATOM 616 N N . PHE A 1 77 ? -1.155 1.799 16.185 1.00 96.69 77 PHE A N 1
ATOM 617 C CA . PHE A 1 77 ? -1.445 2.561 14.970 1.00 96.69 77 PHE A CA 1
ATOM 618 C C . PHE A 1 77 ? -1.443 4.071 15.236 1.00 96.69 77 PHE A C 1
ATOM 620 O O . PHE A 1 77 ? -0.939 4.829 14.417 1.00 96.69 77 PHE A O 1
ATOM 627 N N . ARG A 1 78 ? -1.927 4.532 16.39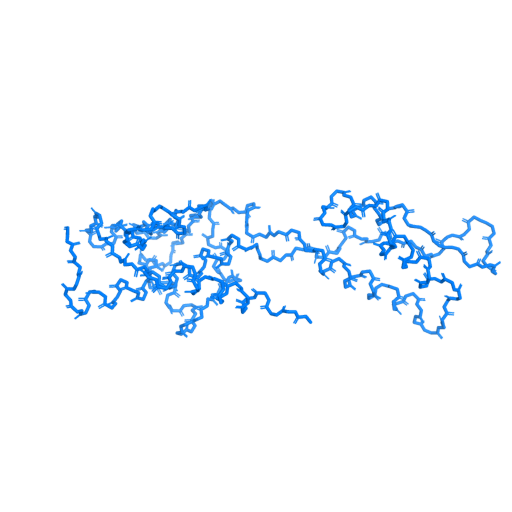9 1.00 95.12 78 ARG A N 1
ATOM 628 C CA . ARG A 1 78 ? -1.878 5.962 16.756 1.00 95.12 78 ARG A CA 1
ATOM 629 C C . ARG A 1 78 ? -0.461 6.475 16.990 1.00 95.12 78 ARG A C 1
ATOM 631 O O . ARG A 1 78 ? -0.167 7.593 16.591 1.00 95.12 78 ARG A O 1
ATOM 638 N N . ARG A 1 79 ? 0.393 5.711 17.678 1.00 95.00 79 ARG A N 1
ATOM 639 C CA . ARG A 1 79 ? 1.732 6.176 18.089 1.00 95.00 79 ARG A CA 1
ATOM 640 C C . ARG A 1 79 ? 2.787 6.067 16.994 1.00 95.00 79 ARG A C 1
ATOM 642 O O . ARG A 1 79 ? 3.839 6.683 17.111 1.00 95.00 79 ARG A O 1
ATOM 649 N N . THR A 1 80 ? 2.519 5.285 15.953 1.00 95.88 80 THR A N 1
ATOM 650 C CA . THR A 1 80 ? 3.476 5.013 14.869 1.00 95.88 80 THR A CA 1
ATOM 651 C C . THR A 1 80 ? 3.183 5.800 13.590 1.00 95.88 80 THR A C 1
ATOM 653 O O . THR A 1 80 ? 3.840 5.579 12.578 1.00 95.88 80 THR A O 1
ATOM 656 N N . SER A 1 81 ? 2.241 6.747 13.634 1.00 94.50 81 SER A N 1
ATOM 657 C CA . SER A 1 81 ? 1.938 7.699 12.556 1.00 94.50 81 SER A CA 1
ATOM 658 C C . SER A 1 81 ? 1.552 9.062 13.132 1.00 94.50 81 SER A C 1
ATOM 660 O O . SER A 1 81 ? 1.004 9.124 14.234 1.00 94.50 81 SER A O 1
ATOM 662 N N . PHE A 1 82 ? 1.757 10.147 12.384 1.00 91.25 82 PHE A N 1
ATOM 663 C CA . PHE A 1 82 ? 1.241 11.460 12.774 1.00 91.25 82 PHE A CA 1
ATOM 664 C C . PHE A 1 82 ? -0.303 11.523 12.693 1.00 91.25 82 PHE A C 1
ATOM 666 O O . PHE A 1 82 ? -0.948 10.679 12.059 1.00 91.25 82 PHE A O 1
ATOM 673 N N . PRO A 1 83 ? -0.950 12.496 13.365 1.00 85.25 83 PRO A N 1
ATOM 674 C CA . PRO A 1 83 ? -2.385 12.731 13.213 1.00 85.25 83 PRO A CA 1
ATOM 675 C C . PRO A 1 83 ? -2.789 12.920 11.743 1.00 85.25 83 PRO A C 1
ATOM 677 O O . PRO A 1 83 ? -2.182 13.722 11.045 1.00 85.25 83 PRO A O 1
ATOM 680 N N . GLY A 1 84 ? -3.814 12.193 11.283 1.00 82.06 84 GLY A N 1
ATOM 681 C CA . GLY A 1 84 ? -4.266 12.234 9.885 1.00 82.06 84 GLY A CA 1
ATOM 682 C C . GLY A 1 84 ? -3.390 11.481 8.872 1.00 82.06 84 GLY A C 1
ATOM 683 O O . GLY A 1 84 ? -3.760 11.416 7.703 1.00 82.06 84 GLY A O 1
ATOM 684 N N . GLU A 1 85 ? -2.275 10.883 9.295 1.00 92.88 85 GLU A N 1
ATOM 685 C CA . GLU A 1 85 ? -1.361 10.139 8.423 1.00 92.88 85 GLU A CA 1
ATOM 686 C C . GLU A 1 85 ? -1.413 8.625 8.673 1.00 92.88 85 GLU A C 1
ATOM 688 O O . GLU A 1 85 ? -1.987 8.142 9.653 1.00 92.88 85 GLU A O 1
ATOM 693 N N . ILE A 1 86 ? -0.787 7.872 7.769 1.00 96.38 86 ILE A N 1
ATOM 694 C CA . ILE A 1 86 ? -0.589 6.423 7.858 1.00 96.38 86 ILE A CA 1
ATOM 695 C C . ILE A 1 86 ? 0.906 6.095 7.840 1.00 96.38 86 ILE A C 1
ATOM 697 O O . ILE A 1 86 ? 1.707 6.904 7.381 1.00 96.38 86 ILE A O 1
ATOM 701 N N . ASN A 1 87 ? 1.288 4.896 8.289 1.00 96.81 87 ASN A N 1
ATOM 702 C CA . ASN A 1 87 ? 2.670 4.410 8.175 1.00 96.81 87 ASN A CA 1
ATOM 703 C C . ASN A 1 87 ? 2.742 3.013 7.523 1.00 96.81 87 ASN A C 1
ATOM 705 O O . ASN A 1 87 ? 3.023 2.027 8.209 1.00 96.81 87 ASN A O 1
ATOM 709 N N . PRO A 1 88 ? 2.485 2.896 6.204 1.00 96.50 88 PRO A N 1
ATOM 710 C CA . PRO A 1 88 ? 2.421 1.605 5.517 1.00 96.50 88 PRO A CA 1
ATOM 711 C C . PRO A 1 88 ? 3.722 0.818 5.607 1.00 96.50 88 PRO A C 1
ATOM 713 O O . PRO A 1 88 ? 3.678 -0.380 5.867 1.00 96.50 88 PRO A O 1
ATOM 716 N N . SER A 1 89 ? 4.869 1.496 5.483 1.00 95.50 89 SER A N 1
ATOM 717 C CA . SER A 1 89 ? 6.198 0.878 5.552 1.00 95.50 89 SER A CA 1
ATOM 718 C C . SER A 1 89 ? 6.457 0.153 6.866 1.00 95.50 89 SER A C 1
ATOM 720 O O . SER A 1 89 ? 7.026 -0.932 6.842 1.00 95.50 89 SER A O 1
ATOM 722 N N . TYR A 1 90 ? 6.012 0.710 7.994 1.00 96.75 90 TYR A N 1
ATOM 723 C CA . TYR A 1 90 ? 6.127 0.046 9.290 1.00 96.75 90 TYR A CA 1
ATOM 724 C C . TYR A 1 90 ? 4.995 -0.965 9.528 1.00 96.75 90 TYR A C 1
ATOM 726 O O . TYR A 1 90 ? 5.224 -2.051 10.063 1.00 96.75 90 TYR A O 1
ATOM 734 N N . TRP A 1 91 ? 3.758 -0.634 9.140 1.00 97.81 91 TRP A N 1
ATOM 735 C CA . TRP A 1 91 ? 2.592 -1.485 9.399 1.00 97.81 91 TRP A CA 1
ATOM 736 C C . TRP A 1 91 ? 2.604 -2.778 8.583 1.00 97.81 91 TRP A C 1
ATOM 738 O O . TRP A 1 91 ? 2.158 -3.803 9.100 1.00 97.81 91 TRP A O 1
ATOM 748 N N . GLN A 1 92 ? 3.158 -2.773 7.363 1.00 97.38 92 GLN A N 1
ATOM 749 C CA . GLN A 1 92 ? 3.274 -3.984 6.540 1.00 97.38 92 GLN A CA 1
ATOM 750 C C . GLN A 1 92 ? 4.052 -5.095 7.247 1.00 97.38 92 GLN A C 1
ATOM 752 O O . GLN A 1 92 ? 3.699 -6.267 7.145 1.00 97.38 92 GLN A O 1
ATOM 757 N N . GLU A 1 93 ? 5.064 -4.734 8.042 1.00 96.62 93 GLU A N 1
ATOM 758 C CA . GLU A 1 93 ? 5.900 -5.697 8.760 1.00 96.62 93 GLU A CA 1
ATOM 759 C C . GLU A 1 93 ? 5.090 -6.492 9.789 1.00 96.62 93 GLU A C 1
ATOM 761 O O . GLU A 1 93 ? 5.516 -7.557 10.234 1.00 96.62 93 GLU A O 1
ATOM 766 N N . LYS A 1 94 ? 3.940 -5.951 10.210 1.00 97.12 94 LYS A N 1
ATOM 767 C CA . LYS A 1 94 ? 3.087 -6.529 11.254 1.00 97.12 94 LYS A CA 1
ATOM 768 C C . LYS A 1 94 ? 1.956 -7.365 10.670 1.00 97.12 94 LYS A C 1
ATOM 770 O O . LYS A 1 94 ? 1.230 -8.008 11.425 1.00 97.12 94 LYS A O 1
ATOM 775 N N . VAL A 1 95 ? 1.806 -7.378 9.345 1.00 97.94 95 VAL A N 1
ATOM 776 C CA . VAL A 1 95 ? 0.806 -8.191 8.656 1.00 97.94 95 VAL A CA 1
ATOM 777 C C . VAL A 1 95 ? 1.188 -9.665 8.776 1.00 97.94 95 VAL A C 1
ATOM 779 O O . VAL A 1 95 ? 2.309 -10.060 8.457 1.00 97.94 95 VAL A O 1
ATOM 782 N N . THR A 1 96 ? 0.259 -10.507 9.211 1.00 97.44 96 THR A N 1
ATOM 783 C CA . THR A 1 96 ? 0.417 -11.970 9.293 1.00 97.44 96 THR A CA 1
ATOM 784 C C . THR A 1 96 ? -0.500 -12.720 8.331 1.00 97.44 96 THR A C 1
ATOM 786 O O . THR A 1 96 ? -0.171 -13.839 7.949 1.00 97.44 96 THR A O 1
ATOM 789 N N . ALA A 1 97 ? -1.585 -12.094 7.863 1.00 97.31 97 ALA A N 1
ATOM 790 C CA . ALA A 1 97 ? -2.445 -12.607 6.795 1.00 97.31 97 ALA A CA 1
ATOM 791 C C . ALA A 1 97 ? -2.784 -11.494 5.791 1.00 97.31 97 ALA A C 1
ATOM 793 O O . ALA A 1 97 ? -3.043 -10.362 6.203 1.00 97.31 97 ALA A O 1
ATOM 794 N N . GLY A 1 98 ? -2.774 -11.826 4.493 1.00 95.88 98 GLY A N 1
ATOM 795 C CA . GLY A 1 98 ? -2.908 -10.872 3.379 1.00 95.88 98 GLY A CA 1
ATOM 796 C C . GLY A 1 98 ? -1.574 -10.326 2.848 1.00 95.88 98 GLY A C 1
ATOM 797 O O . GLY A 1 98 ? -1.555 -9.292 2.190 1.00 95.88 98 GLY A O 1
ATOM 798 N N . ARG A 1 99 ? -0.440 -10.979 3.151 1.00 94.44 99 ARG A N 1
ATOM 799 C CA . ARG A 1 99 ? 0.906 -10.498 2.769 1.00 94.44 99 ARG A CA 1
ATOM 800 C C . ARG A 1 99 ? 1.106 -10.365 1.259 1.00 94.44 99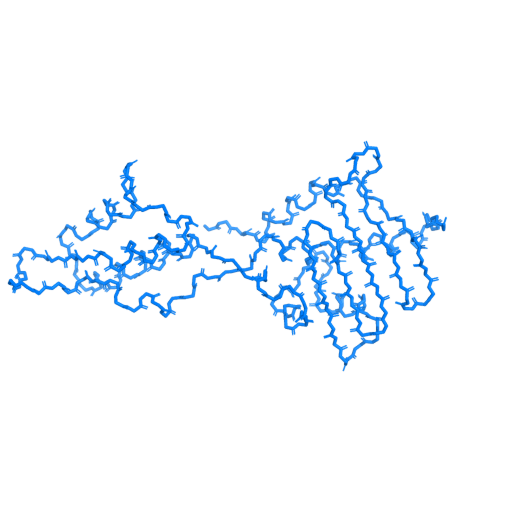 ARG A C 1
ATOM 802 O O . ARG A 1 99 ? 1.765 -9.436 0.812 1.00 94.44 99 ARG A O 1
ATOM 809 N N . ASP A 1 100 ? 0.507 -11.268 0.498 1.00 94.75 100 ASP A N 1
ATOM 810 C CA . ASP A 1 100 ? 0.485 -11.301 -0.966 1.00 94.75 100 ASP A CA 1
ATOM 811 C C . ASP A 1 100 ? -0.267 -10.116 -1.596 1.00 94.75 100 ASP A C 1
ATOM 813 O O . ASP A 1 100 ? -0.102 -9.850 -2.780 1.00 94.75 100 ASP A O 1
ATOM 817 N N . GLN A 1 101 ? -1.062 -9.386 -0.808 1.00 95.50 101 GLN A N 1
ATOM 818 C CA . GLN A 1 101 ? -1.842 -8.227 -1.249 1.00 95.50 101 GLN A CA 1
ATOM 819 C C . GLN A 1 101 ? -1.260 -6.892 -0.761 1.00 95.50 101 GLN A C 1
ATOM 821 O O . GLN A 1 101 ? -1.872 -5.848 -0.986 1.00 95.50 101 GLN A O 1
ATOM 826 N N . ILE A 1 102 ? -0.112 -6.892 -0.070 1.00 96.94 102 ILE A N 1
ATOM 827 C CA . ILE A 1 102 ? 0.520 -5.661 0.440 1.00 96.94 102 ILE A CA 1
ATOM 828 C C . ILE A 1 102 ? 1.060 -4.817 -0.707 1.00 96.94 102 ILE A C 1
ATOM 830 O O . ILE A 1 102 ? 0.823 -3.611 -0.745 1.00 96.94 102 ILE A O 1
ATOM 834 N N . GLU A 1 103 ? 1.770 -5.453 -1.632 1.00 95.62 103 GLU A N 1
ATOM 835 C CA . GLU A 1 103 ? 2.351 -4.800 -2.794 1.00 95.62 103 GLU A CA 1
ATOM 836 C C . GLU A 1 103 ? 1.660 -5.266 -4.079 1.00 95.62 103 GLU A C 1
ATOM 838 O O . GLU A 1 103 ? 1.189 -6.397 -4.181 1.00 95.62 103 GLU A O 1
ATOM 843 N N . ALA A 1 104 ? 1.595 -4.381 -5.067 1.00 94.44 104 ALA A N 1
ATOM 844 C CA . ALA A 1 104 ? 1.100 -4.672 -6.402 1.00 94.44 104 ALA A CA 1
ATOM 845 C C . ALA A 1 104 ? 2.136 -4.247 -7.443 1.00 94.44 104 ALA A C 1
ATOM 847 O O . ALA A 1 104 ? 2.985 -3.390 -7.190 1.00 94.44 104 ALA A O 1
ATOM 848 N N . PHE A 1 105 ? 2.061 -4.868 -8.618 1.00 95.12 105 PHE A N 1
ATOM 849 C CA . PHE A 1 105 ? 2.834 -4.437 -9.775 1.00 95.12 105 PHE A CA 1
ATOM 850 C C . PHE A 1 105 ? 2.502 -2.984 -10.144 1.00 95.12 105 PHE A C 1
ATOM 852 O O . PHE A 1 105 ? 1.344 -2.571 -10.063 1.00 95.12 105 PHE A O 1
ATOM 859 N N . SER A 1 106 ? 3.526 -2.231 -10.542 1.00 94.44 106 SER A N 1
ATOM 860 C CA . SER A 1 106 ? 3.397 -0.837 -10.948 1.00 94.44 106 SER A CA 1
ATOM 861 C C . SER A 1 106 ? 3.931 -0.631 -12.358 1.00 94.44 106 SER A C 1
ATOM 863 O O . SER A 1 106 ? 5.142 -0.597 -12.579 1.00 94.44 106 SER A O 1
ATOM 865 N N . GLU A 1 107 ? 3.011 -0.432 -13.299 1.00 93.94 107 GLU A N 1
ATOM 866 C CA . GLU A 1 107 ? 3.329 -0.021 -14.670 1.00 93.94 107 GLU A CA 1
ATOM 867 C C . GLU A 1 107 ? 4.119 1.301 -14.688 1.00 93.94 107 GLU A C 1
ATOM 869 O O . GLU A 1 107 ? 5.021 1.493 -15.495 1.00 93.94 107 GLU A O 1
ATOM 874 N N . GLU A 1 108 ? 3.839 2.208 -13.754 1.00 92.88 108 GLU A N 1
ATOM 875 C CA . GLU A 1 108 ? 4.535 3.493 -13.664 1.00 92.88 108 GLU A CA 1
ATOM 876 C C . GLU A 1 108 ? 5.997 3.334 -13.224 1.00 92.88 108 GLU A C 1
ATOM 878 O O . GLU A 1 108 ? 6.873 4.016 -13.758 1.00 92.88 108 GLU A O 1
ATOM 883 N N . LEU A 1 109 ? 6.284 2.415 -12.290 1.00 95.06 109 LEU A N 1
ATOM 884 C CA . LEU A 1 109 ? 7.670 2.065 -11.958 1.00 95.06 109 LEU A CA 1
ATOM 885 C C . LEU A 1 109 ? 8.360 1.382 -13.140 1.00 95.06 109 LEU A C 1
ATOM 887 O O . LEU A 1 109 ? 9.508 1.703 -13.420 1.00 95.06 109 LEU A O 1
ATOM 891 N N . LEU A 1 110 ? 7.657 0.515 -13.875 1.00 96.56 110 LEU A N 1
ATOM 892 C CA . LEU A 1 110 ? 8.198 -0.105 -15.086 1.00 96.56 110 LEU A CA 1
ATOM 893 C C . LEU A 1 110 ? 8.587 0.945 -16.132 1.00 96.56 110 LEU A C 1
ATOM 895 O O . LEU A 1 110 ? 9.719 0.942 -16.604 1.00 96.56 110 LEU A O 1
ATOM 899 N N . LYS A 1 111 ? 7.671 1.857 -16.478 1.00 95.62 111 LYS A N 1
ATOM 900 C CA . LYS A 1 111 ? 7.928 2.949 -17.431 1.00 95.62 111 LYS A CA 1
ATOM 901 C C . LYS A 1 111 ? 9.149 3.766 -17.029 1.00 95.62 111 LYS A C 1
ATOM 903 O O . LYS A 1 111 ? 9.950 4.140 -17.881 1.00 95.62 111 LYS A O 1
ATOM 908 N N . LYS A 1 112 ? 9.286 4.029 -15.729 1.00 95.75 112 LYS A N 1
ATOM 909 C CA . LYS A 1 112 ? 10.435 4.742 -15.186 1.00 95.75 112 LYS A CA 1
ATOM 910 C C . LYS A 1 112 ? 11.736 3.959 -15.365 1.00 95.75 112 LYS A C 1
ATOM 912 O O . LYS A 1 112 ? 12.688 4.539 -15.861 1.00 95.75 112 LYS A O 1
ATOM 917 N N . GLU A 1 113 ? 11.781 2.683 -14.995 1.00 97.56 113 GLU A N 1
ATOM 918 C CA . GLU A 1 113 ? 12.993 1.862 -15.137 1.00 97.56 113 GLU A CA 1
ATOM 919 C C . GLU A 1 113 ? 13.399 1.684 -16.611 1.00 97.56 113 GLU A C 1
ATOM 921 O O . GLU A 1 113 ? 14.587 1.739 -16.934 1.00 97.56 113 GLU A O 1
ATOM 926 N N . ILE A 1 114 ? 12.425 1.562 -17.524 1.00 97.44 114 ILE A N 1
ATOM 927 C CA . ILE A 1 114 ? 12.667 1.573 -18.977 1.00 97.44 114 ILE A CA 1
ATOM 928 C C . ILE A 1 114 ? 13.365 2.875 -19.384 1.00 97.44 114 ILE A C 1
ATOM 930 O O . ILE A 1 114 ? 14.422 2.837 -20.012 1.00 97.44 114 ILE A O 1
ATOM 934 N N . GLU A 1 115 ? 12.807 4.027 -19.010 1.00 96.56 115 GLU A N 1
ATOM 935 C CA . GLU A 1 115 ? 13.377 5.332 -19.356 1.00 96.56 115 GLU A CA 1
ATOM 936 C C . GLU A 1 115 ? 14.755 5.553 -18.710 1.00 96.56 115 GLU A C 1
ATOM 938 O O . GLU A 1 115 ? 15.685 5.984 -19.392 1.00 96.56 115 GLU A O 1
ATOM 943 N N . ASP A 1 116 ? 14.915 5.218 -17.428 1.00 96.38 116 ASP A N 1
ATOM 944 C CA . ASP A 1 116 ? 16.178 5.351 -16.696 1.00 96.38 116 ASP A CA 1
ATOM 945 C C . ASP A 1 116 ? 17.270 4.467 -17.332 1.00 96.38 116 ASP A C 1
ATOM 947 O O . ASP A 1 116 ? 18.413 4.901 -17.484 1.00 96.38 116 ASP A O 1
ATOM 951 N N . THR A 1 117 ? 16.923 3.261 -17.787 1.00 96.69 117 THR A N 1
ATOM 952 C CA . THR A 1 117 ? 17.846 2.357 -18.494 1.00 96.69 117 THR A CA 1
ATOM 953 C C . THR A 1 117 ? 18.226 2.888 -19.875 1.00 96.69 117 THR A C 1
ATOM 955 O O . THR A 1 117 ? 19.402 2.891 -20.235 1.00 96.69 117 THR A O 1
ATOM 958 N N . VAL A 1 118 ? 17.268 3.414 -20.644 1.00 96.25 118 VAL A N 1
ATOM 959 C CA . VAL A 1 118 ? 17.556 4.040 -21.946 1.00 96.25 118 VAL A CA 1
ATOM 960 C C . VAL A 1 118 ? 18.459 5.262 -21.779 1.00 96.25 118 VAL A C 1
ATOM 962 O O . VAL A 1 118 ? 19.400 5.447 -22.551 1.00 96.25 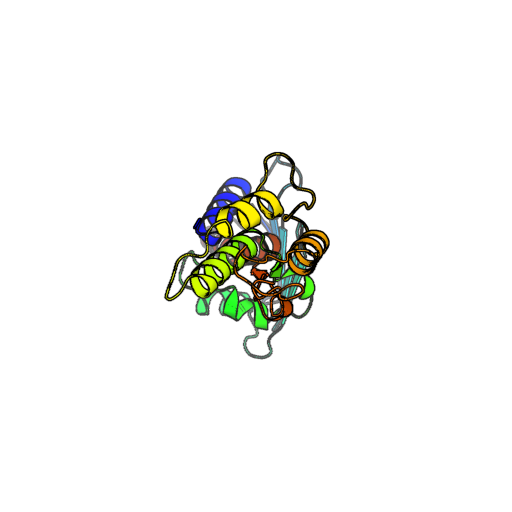118 VAL A O 1
ATOM 965 N N . GLN A 1 119 ? 18.237 6.072 -20.742 1.00 95.81 119 GLN A N 1
ATOM 966 C CA . GLN A 1 119 ? 19.131 7.180 -20.401 1.00 95.81 119 GLN A CA 1
ATOM 967 C C . GLN A 1 119 ? 20.545 6.704 -20.050 1.00 95.81 119 GLN A C 1
ATOM 969 O O . GLN A 1 119 ? 21.514 7.354 -20.444 1.00 95.81 119 GLN A O 1
ATOM 974 N N . GLN A 1 120 ? 20.681 5.581 -19.339 1.00 94.44 120 GLN A N 1
ATOM 975 C CA . GLN A 1 120 ? 21.983 4.981 -19.033 1.00 94.44 120 GLN A CA 1
ATOM 976 C C . GLN A 1 120 ? 22.691 4.473 -20.295 1.00 94.44 120 GLN A C 1
ATOM 978 O O . GLN A 1 120 ? 23.884 4.716 -20.462 1.00 94.44 120 GLN A O 1
ATOM 983 N N . TRP A 1 121 ? 21.973 3.830 -21.217 1.00 94.38 121 TRP A N 1
ATOM 984 C CA . TRP A 1 121 ? 22.528 3.378 -22.497 1.00 94.38 121 TRP A CA 1
ATOM 985 C C . TRP A 1 121 ? 23.050 4.516 -23.373 1.00 94.38 121 TRP A C 1
ATOM 987 O O . TRP A 1 121 ? 24.053 4.353 -24.066 1.00 94.38 121 TRP A O 1
ATOM 997 N N . GLU A 1 122 ? 22.398 5.675 -23.325 1.00 93.69 122 GLU A N 1
ATOM 998 C CA . GLU A 1 122 ? 22.829 6.883 -24.034 1.00 93.69 122 GLU A CA 1
ATOM 999 C C . GLU A 1 122 ? 23.812 7.745 -23.224 1.00 93.69 122 GLU A C 1
ATOM 1001 O O . GLU A 1 122 ? 24.217 8.829 -23.668 1.00 93.69 122 GLU A O 1
ATOM 1006 N N . GLN A 1 123 ? 24.227 7.292 -22.036 1.00 91.00 123 GLN A N 1
ATOM 1007 C CA . GLN A 1 123 ? 25.174 8.022 -21.206 1.00 91.00 123 GLN A CA 1
ATOM 1008 C C . GLN A 1 123 ? 26.544 8.077 -21.901 1.00 91.00 123 GLN A C 1
ATOM 1010 O O . GLN A 1 123 ? 27.309 7.118 -21.930 1.00 91.00 123 GLN A O 1
ATOM 1015 N N . GLY A 1 124 ? 26.868 9.244 -22.458 1.00 84.06 124 GLY A N 1
ATOM 1016 C CA . GLY A 1 124 ? 28.128 9.523 -23.153 1.00 84.06 124 GLY A CA 1
ATOM 1017 C C . GLY A 1 124 ? 27.945 9.844 -24.636 1.00 84.06 124 GLY A C 1
ATOM 1018 O O . GLY A 1 124 ? 28.621 10.741 -25.141 1.00 84.06 124 GLY A O 1
ATOM 1019 N N . SER A 1 125 ? 27.008 9.187 -25.325 1.00 85.62 125 SER A N 1
ATOM 1020 C CA . SER A 1 125 ? 26.639 9.521 -26.705 1.00 85.62 125 SER A CA 1
ATOM 1021 C C . SER A 1 125 ? 25.223 9.035 -27.040 1.00 85.62 125 SER A C 1
ATOM 1023 O O . SER A 1 125 ? 24.906 7.888 -26.726 1.00 85.62 125 SER A O 1
ATOM 1025 N N . PRO A 1 126 ? 24.385 9.857 -27.700 1.00 89.50 126 PRO A N 1
ATOM 1026 C CA . PRO A 1 126 ? 23.082 9.417 -28.188 1.00 89.50 126 PRO A CA 1
ATOM 1027 C C . PRO A 1 126 ? 23.197 8.243 -29.163 1.00 89.50 126 PRO A C 1
ATOM 1029 O O . PRO A 1 126 ? 24.073 8.232 -30.032 1.00 89.50 126 PRO A O 1
ATOM 1032 N N . VAL A 1 127 ? 22.263 7.298 -29.071 1.00 92.75 127 VAL A N 1
ATOM 1033 C CA . VAL A 1 127 ? 22.230 6.115 -29.936 1.00 92.75 127 VAL A CA 1
ATOM 1034 C C . VAL A 1 127 ? 21.117 6.300 -30.963 1.00 92.75 127 VAL A C 1
ATOM 1036 O O . VAL A 1 127 ? 19.932 6.212 -30.651 1.00 92.75 127 VAL A O 1
ATOM 1039 N N . ALA A 1 128 ? 21.489 6.580 -32.213 1.00 93.31 128 ALA A N 1
ATOM 1040 C CA . ALA A 1 128 ? 20.521 6.896 -33.262 1.00 93.31 128 ALA A CA 1
ATOM 1041 C C . ALA A 1 128 ? 19.500 5.759 -33.474 1.00 93.31 128 ALA A C 1
ATOM 1043 O O . ALA A 1 128 ? 19.879 4.645 -33.839 1.00 93.31 128 ALA A O 1
ATOM 1044 N N . GLY A 1 129 ? 18.209 6.063 -33.311 1.00 94.31 129 GLY A N 1
ATOM 1045 C CA . GLY A 1 129 ? 17.106 5.117 -33.499 1.00 94.31 129 GLY A CA 1
ATOM 1046 C C . GLY A 1 129 ? 16.712 4.317 -32.253 1.00 94.31 129 GLY A C 1
ATOM 1047 O O . GLY A 1 129 ? 15.708 3.610 -32.306 1.00 94.31 129 GLY A O 1
ATOM 1048 N N . LEU A 1 130 ? 17.474 4.394 -31.152 1.00 95.56 130 LEU A N 1
ATOM 1049 C CA . LEU A 1 130 ? 17.204 3.613 -29.940 1.00 95.56 130 LEU A CA 1
ATOM 1050 C C . LEU A 1 130 ? 15.891 4.041 -29.281 1.00 95.56 130 LEU A C 1
ATOM 1052 O O . LEU A 1 130 ? 15.039 3.202 -29.004 1.00 95.56 130 LEU A O 1
ATOM 1056 N N . ARG A 1 131 ? 15.712 5.346 -29.049 1.00 95.75 131 ARG A N 1
ATOM 1057 C CA . ARG A 1 131 ? 14.496 5.871 -28.414 1.00 95.75 131 ARG A CA 1
ATOM 1058 C C . ARG A 1 131 ? 13.259 5.620 -29.259 1.00 95.75 131 ARG A C 1
ATOM 1060 O O . ARG A 1 131 ? 12.219 5.282 -28.707 1.00 95.75 131 ARG A O 1
ATOM 1067 N N . GLU A 1 132 ? 13.370 5.749 -30.578 1.00 95.75 132 GLU A N 1
ATOM 1068 C CA . GLU A 1 13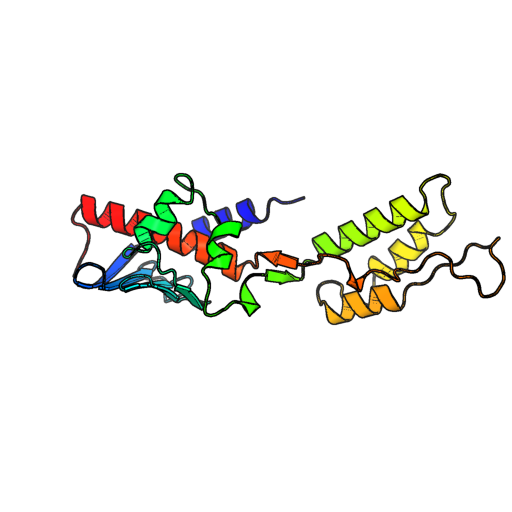2 ? 12.282 5.423 -31.495 1.00 95.75 132 GLU A CA 1
ATOM 1069 C C . GLU A 1 132 ? 11.907 3.939 -31.411 1.00 95.75 132 GLU A C 1
ATOM 1071 O O . GLU A 1 132 ? 10.725 3.628 -31.309 1.00 95.75 132 GLU A O 1
ATOM 1076 N N . ALA A 1 133 ? 12.893 3.034 -31.374 1.00 95.75 133 ALA A N 1
ATOM 1077 C CA . ALA A 1 133 ? 12.646 1.599 -31.238 1.00 95.75 133 ALA A CA 1
ATOM 1078 C C . ALA A 1 133 ? 12.003 1.238 -29.888 1.00 95.75 133 ALA A C 1
ATOM 1080 O O . ALA A 1 133 ? 11.069 0.442 -29.844 1.00 95.75 133 ALA A O 1
ATOM 1081 N N . VAL A 1 134 ? 12.463 1.843 -28.787 1.00 96.56 134 VAL A N 1
ATOM 1082 C CA . VAL A 1 134 ? 11.845 1.672 -27.459 1.00 96.56 134 VAL A CA 1
ATOM 1083 C C . VAL A 1 134 ? 10.407 2.187 -27.472 1.00 96.56 134 VAL A C 1
ATOM 1085 O O . VAL A 1 134 ? 9.500 1.499 -27.009 1.00 96.56 134 VAL A O 1
ATOM 1088 N N . GLN A 1 135 ? 10.182 3.380 -28.026 1.00 95.94 135 GLN A N 1
ATOM 1089 C CA . GLN A 1 135 ? 8.852 3.972 -28.109 1.00 95.94 135 GLN A CA 1
ATOM 1090 C C . GLN A 1 135 ? 7.897 3.094 -28.922 1.00 95.94 135 GLN A C 1
ATOM 1092 O O . GLN A 1 135 ? 6.765 2.891 -28.496 1.00 95.94 135 GLN A O 1
ATOM 1097 N N . GLU A 1 136 ? 8.335 2.572 -30.068 1.00 95.38 136 GLU A N 1
ATOM 1098 C CA . GLU A 1 136 ? 7.530 1.687 -30.914 1.00 95.38 136 GLU A CA 1
ATOM 1099 C C . GLU A 1 136 ? 7.187 0.375 -30.196 1.00 95.38 136 GLU A C 1
ATOM 1101 O O . GLU A 1 136 ? 6.028 -0.039 -30.207 1.00 95.38 136 GLU A O 1
ATOM 1106 N N . HIS A 1 137 ? 8.165 -0.237 -29.522 1.00 96.12 137 HIS A N 1
ATOM 1107 C CA . HIS A 1 137 ? 8.006 -1.534 -28.860 1.00 96.12 137 HIS A CA 1
ATOM 1108 C C . HIS A 1 137 ? 7.115 -1.481 -27.614 1.00 96.12 137 HIS A C 1
ATOM 1110 O O . HIS A 1 137 ? 6.232 -2.319 -27.445 1.00 96.12 137 HIS A O 1
ATOM 1116 N N . PHE A 1 138 ? 7.332 -0.500 -26.733 1.00 95.81 138 PHE A N 1
ATOM 1117 C CA . PHE A 1 138 ? 6.646 -0.433 -25.435 1.00 95.81 138 PHE A CA 1
ATOM 1118 C C . PHE A 1 138 ? 5.413 0.475 -25.436 1.00 95.81 138 PHE A C 1
ATOM 1120 O O . PHE A 1 138 ? 4.484 0.249 -24.664 1.00 95.81 138 PHE A O 1
ATOM 1127 N N . PHE A 1 139 ? 5.400 1.518 -26.270 1.00 94.38 139 PHE A N 1
ATOM 1128 C CA . PHE A 1 139 ? 4.457 2.639 -26.155 1.00 94.38 139 PHE A CA 1
ATOM 1129 C C . PHE A 1 139 ? 3.850 3.055 -27.505 1.00 94.38 139 PHE A C 1
ATOM 1131 O O . PHE A 1 139 ? 3.428 4.205 -27.676 1.00 94.38 139 PHE A O 1
ATOM 1138 N N . GLY A 1 140 ? 3.844 2.145 -28.482 1.00 91.50 140 GLY A N 1
ATOM 1139 C CA . GLY A 1 140 ? 3.243 2.369 -29.793 1.00 91.50 140 GLY A CA 1
ATOM 1140 C C . GLY A 1 140 ? 1.727 2.585 -29.723 1.00 91.50 140 GLY A C 1
ATOM 1141 O O . GLY A 1 140 ? 1.087 2.342 -28.704 1.00 91.50 140 GLY A O 1
ATOM 1142 N N . GLU A 1 141 ? 1.127 3.025 -30.834 1.00 88.81 141 GLU A N 1
ATOM 1143 C CA . GLU A 1 141 ? -0.331 3.239 -30.930 1.00 88.81 141 GLU A CA 1
ATOM 1144 C C . GLU A 1 141 ? -1.130 1.933 -30.748 1.00 88.81 141 GLU A C 1
ATOM 1146 O O . GLU A 1 141 ? -2.249 1.945 -30.240 1.00 88.81 141 GLU A O 1
ATOM 1151 N N . TRP A 1 142 ? -0.527 0.803 -31.129 1.00 86.62 142 TRP A N 1
ATOM 1152 C CA . TRP A 1 142 ? -1.083 -0.544 -31.012 1.00 86.62 142 TRP A CA 1
ATOM 1153 C C . TRP A 1 142 ? -0.008 -1.481 -30.453 1.00 86.62 142 TRP A C 1
ATOM 1155 O O . TRP A 1 142 ? 0.608 -2.222 -31.223 1.00 86.62 142 TRP A O 1
ATOM 1165 N N . PRO A 1 143 ? 0.288 -1.402 -29.144 1.00 86.62 143 PRO A N 1
ATOM 1166 C CA . PRO A 1 143 ? 1.389 -2.155 -28.566 1.00 86.62 143 PRO A CA 1
ATOM 1167 C C . PRO A 1 143 ? 1.070 -3.653 -28.589 1.00 86.62 143 PRO A C 1
ATOM 1169 O O . PRO A 1 143 ? -0.061 -4.069 -28.332 1.00 86.62 143 PRO A O 1
ATOM 1172 N N . GLU A 1 144 ? 2.078 -4.470 -28.894 1.00 91.31 144 GLU A N 1
ATOM 1173 C CA . GLU A 1 144 ? 1.960 -5.935 -28.885 1.00 91.31 144 GLU A CA 1
ATOM 1174 C C . GLU A 1 144 ? 1.729 -6.486 -27.467 1.00 91.31 144 GLU A C 1
ATOM 1176 O O . GLU A 1 144 ? 1.105 -7.534 -27.296 1.00 91.31 144 GLU A O 1
ATOM 1181 N N . TYR A 1 145 ? 2.186 -5.748 -26.452 1.00 94.94 145 TYR A N 1
ATOM 1182 C CA . TYR A 1 145 ? 2.123 -6.119 -25.042 1.00 94.94 145 TYR A CA 1
ATOM 1183 C C . TYR A 1 145 ? 1.307 -5.099 -24.252 1.00 94.94 145 TYR A C 1
ATOM 1185 O O . TYR A 1 145 ? 1.506 -3.890 -24.381 1.00 94.94 145 TYR A O 1
ATOM 1193 N N . ASN A 1 146 ? 0.433 -5.575 -23.370 1.00 94.19 146 ASN A N 1
ATOM 1194 C CA . ASN A 1 146 ? -0.242 -4.732 -22.398 1.00 94.19 146 ASN A CA 1
ATOM 1195 C C . ASN A 1 146 ? 0.594 -4.625 -21.114 1.00 94.19 146 ASN A C 1
ATOM 1197 O O . ASN A 1 146 ? 0.565 -5.503 -20.250 1.00 94.19 146 ASN A O 1
ATOM 1201 N N . LEU A 1 147 ? 1.304 -3.507 -20.969 1.00 94.62 147 LEU A N 1
ATOM 1202 C CA . LEU A 1 147 ? 2.207 -3.262 -19.844 1.00 94.62 147 LEU A CA 1
ATOM 1203 C C . LEU A 1 147 ? 1.509 -3.125 -18.482 1.00 94.62 147 LEU A C 1
ATOM 1205 O O . LEU A 1 147 ? 2.207 -3.113 -17.472 1.00 94.62 147 LEU A O 1
ATOM 1209 N N . GLU A 1 148 ? 0.174 -3.073 -18.417 1.00 91.50 148 GLU A N 1
ATOM 1210 C CA . GLU A 1 148 ? -0.573 -3.131 -17.151 1.00 91.50 148 GLU A CA 1
ATOM 1211 C C . GLU A 1 148 ? -0.454 -4.507 -16.466 1.00 91.50 148 GLU A C 1
ATOM 1213 O O . GLU A 1 148 ? -0.593 -4.616 -15.243 1.00 91.50 148 GLU A O 1
ATOM 1218 N N . TYR A 1 149 ? -0.170 -5.565 -17.235 1.00 93.12 149 TYR A N 1
ATOM 1219 C CA . TYR A 1 149 ? -0.031 -6.930 -16.734 1.00 93.12 149 TYR A CA 1
ATOM 1220 C C . TYR A 1 149 ? 1.439 -7.338 -16.640 1.00 93.12 149 TYR A C 1
ATOM 1222 O O . TYR A 1 149 ? 2.171 -7.332 -17.630 1.00 93.12 149 TYR A O 1
ATOM 1230 N N . ARG A 1 150 ? 1.867 -7.775 -15.448 1.00 94.12 150 ARG A N 1
ATOM 1231 C CA . ARG A 1 150 ? 3.263 -8.147 -15.159 1.00 94.12 150 ARG A CA 1
ATOM 1232 C C . ARG A 1 150 ? 3.815 -9.172 -16.148 1.00 94.12 150 ARG A C 1
ATOM 1234 O O . ARG A 1 150 ? 4.952 -9.052 -16.586 1.00 94.12 150 ARG A O 1
ATOM 1241 N N . GLU A 1 151 ? 3.040 -10.195 -16.479 1.00 94.62 151 GLU A N 1
ATOM 1242 C CA . GLU A 1 151 ? 3.478 -11.266 -17.370 1.00 94.62 151 GLU A CA 1
ATOM 1243 C C . GLU A 1 151 ? 3.720 -10.758 -18.797 1.00 94.62 151 GLU A C 1
ATOM 1245 O O . GLU A 1 151 ? 4.633 -11.230 -19.471 1.00 94.62 151 GLU A O 1
ATOM 1250 N N . GLU A 1 152 ? 2.929 -9.793 -19.266 1.00 96.38 152 GLU A N 1
ATOM 1251 C CA . GLU A 1 152 ? 3.125 -9.180 -20.581 1.00 96.38 152 GLU A CA 1
ATOM 1252 C C . GLU A 1 152 ? 4.269 -8.171 -20.565 1.00 96.38 152 GLU A C 1
ATOM 1254 O O . GLU A 1 152 ? 5.075 -8.174 -21.487 1.00 96.38 152 GLU A O 1
ATOM 1259 N N . ALA A 1 153 ? 4.410 -7.395 -19.488 1.00 96.38 153 ALA A N 1
ATOM 1260 C CA . ALA A 1 153 ? 5.556 -6.517 -19.277 1.00 96.38 153 ALA A CA 1
ATOM 1261 C C . ALA A 1 153 ? 6.887 -7.287 -19.279 1.00 96.38 153 ALA A C 1
ATOM 1263 O O . ALA A 1 153 ? 7.831 -6.889 -19.955 1.00 96.38 153 ALA A O 1
ATOM 1264 N N . ASN A 1 154 ? 6.955 -8.422 -18.577 1.00 96.06 154 ASN A N 1
ATOM 1265 C CA . ASN A 1 154 ? 8.147 -9.269 -18.560 1.00 96.06 154 ASN A CA 1
ATOM 1266 C C . ASN A 1 154 ? 8.480 -9.812 -19.959 1.00 96.06 154 ASN A C 1
ATOM 1268 O O . ASN A 1 154 ? 9.651 -9.862 -20.327 1.00 96.06 154 ASN A O 1
ATOM 1272 N N . ARG A 1 155 ? 7.463 -10.206 -20.744 1.00 96.38 155 ARG A N 1
ATOM 1273 C CA . ARG A 1 155 ? 7.659 -10.622 -22.143 1.00 96.38 155 ARG A CA 1
ATOM 1274 C C . ARG A 1 155 ? 8.161 -9.465 -23.002 1.00 96.38 155 ARG A C 1
ATOM 1276 O O . ARG A 1 155 ? 9.144 -9.638 -23.707 1.00 96.38 155 ARG A O 1
ATOM 1283 N N . ALA A 1 156 ? 7.567 -8.280 -22.868 1.00 97.06 156 ALA A N 1
ATOM 1284 C CA . ALA A 1 156 ? 8.001 -7.088 -23.589 1.00 97.06 156 ALA A CA 1
ATOM 1285 C C . ALA A 1 156 ? 9.477 -6.753 -23.316 1.00 97.06 156 ALA A C 1
ATOM 1287 O O . ALA A 1 156 ? 10.214 -6.455 -24.252 1.00 97.06 156 ALA A O 1
ATOM 1288 N N . LEU A 1 157 ? 9.920 -6.830 -22.055 1.00 97.56 157 LEU A N 1
ATOM 1289 C CA . LEU A 1 157 ? 11.321 -6.604 -21.671 1.00 97.56 157 LEU A CA 1
ATOM 1290 C C . LEU A 1 157 ? 12.251 -7.664 -22.263 1.00 97.56 157 LEU A C 1
ATOM 1292 O O . LEU A 1 157 ? 13.278 -7.315 -22.836 1.00 97.56 157 LEU A O 1
ATOM 1296 N N . HIS A 1 158 ? 11.869 -8.938 -22.150 1.00 96.12 158 HIS A N 1
ATOM 1297 C CA . HIS A 1 158 ? 12.640 -10.062 -22.675 1.00 96.12 158 HIS A CA 1
ATOM 1298 C C . HIS A 1 158 ? 12.789 -10.016 -24.205 1.00 96.12 158 HIS A C 1
ATOM 1300 O O . HIS A 1 158 ? 13.850 -10.339 -24.733 1.00 96.12 158 HIS A O 1
ATOM 1306 N N . ASP A 1 159 ? 11.734 -9.627 -24.920 1.00 96.31 159 ASP A N 1
ATOM 1307 C CA . ASP A 1 159 ? 11.701 -9.670 -26.384 1.00 96.31 159 ASP A CA 1
ATOM 1308 C C . ASP A 1 159 ? 12.324 -8.418 -27.028 1.00 96.31 159 ASP A C 1
ATOM 1310 O O . ASP A 1 159 ? 12.648 -8.423 -28.220 1.00 96.31 159 ASP A O 1
ATOM 1314 N N . PHE A 1 160 ? 12.546 -7.350 -26.254 1.00 96.62 160 PHE A N 1
ATOM 1315 C CA . PHE A 1 160 ? 13.214 -6.153 -26.751 1.00 96.62 160 PHE A CA 1
ATOM 1316 C C . PHE A 1 160 ? 14.714 -6.387 -26.955 1.00 96.62 160 PHE A C 1
ATOM 1318 O O . PHE A 1 160 ? 15.461 -6.693 -26.027 1.00 96.62 160 PHE A O 1
ATOM 1325 N N . SER A 1 161 ? 15.184 -6.124 -28.172 1.00 95.00 161 SER A N 1
ATOM 1326 C CA . SER A 1 161 ? 16.608 -5.985 -28.464 1.00 95.00 161 SER A CA 1
ATOM 1327 C C . SER A 1 161 ? 16.823 -4.953 -29.564 1.00 95.00 161 SER A C 1
ATOM 1329 O O . SER A 1 161 ? 16.085 -4.901 -30.551 1.00 95.00 161 SER A O 1
ATOM 1331 N N . PHE A 1 162 ? 17.855 -4.126 -29.416 1.00 95.06 162 PHE A N 1
ATOM 1332 C CA . PHE A 1 162 ? 18.200 -3.106 -30.396 1.00 95.06 162 PHE A CA 1
ATOM 1333 C C . PHE A 1 162 ? 19.671 -3.191 -30.806 1.00 95.06 162 PHE A C 1
ATOM 1335 O O . PHE A 1 162 ? 20.580 -3.372 -29.993 1.00 95.06 162 PHE A O 1
ATOM 1342 N N . ARG A 1 163 ? 19.904 -3.037 -32.113 1.00 93.12 163 ARG A N 1
ATOM 1343 C CA . ARG A 1 163 ? 21.230 -3.037 -32.733 1.00 93.12 163 ARG A CA 1
ATOM 1344 C C . ARG A 1 163 ? 21.401 -1.794 -33.614 1.00 93.12 163 ARG A C 1
ATOM 1346 O O . ARG A 1 163 ? 20.715 -1.693 -34.636 1.00 93.12 163 ARG A O 1
ATOM 1353 N N . PRO A 1 164 ? 22.348 -0.895 -33.294 1.00 90.31 164 PRO A N 1
ATOM 1354 C CA . PRO A 1 164 ? 22.709 0.222 -34.161 1.00 90.31 164 PRO A CA 1
ATOM 1355 C C . PRO A 1 164 ? 23.226 -0.233 -35.528 1.00 90.31 164 PRO A C 1
ATOM 1357 O O . PRO A 1 164 ? 23.767 -1.329 -35.684 1.00 90.31 164 PRO A O 1
ATOM 1360 N N . LYS A 1 165 ? 23.116 0.633 -36.539 1.00 87.62 165 LYS A N 1
ATOM 1361 C CA . LYS A 1 165 ? 23.548 0.320 -37.917 1.00 87.62 165 LYS A CA 1
ATOM 1362 C C . LYS A 1 165 ? 25.052 0.055 -38.044 1.00 87.62 165 LYS A C 1
ATOM 1364 O O . LYS A 1 165 ? 25.466 -0.654 -38.956 1.00 87.62 165 LYS A O 1
ATOM 1369 N N . ASP A 1 166 ? 25.847 0.650 -37.169 1.00 85.25 166 ASP A N 1
ATOM 1370 C CA . ASP A 1 166 ? 27.304 0.565 -37.098 1.00 85.25 166 ASP A CA 1
ATOM 1371 C C . ASP A 1 166 ? 27.811 -0.577 -36.199 1.00 85.25 166 ASP A C 1
ATOM 1373 O O . ASP A 1 166 ? 29.003 -0.894 -36.225 1.00 85.25 166 ASP A O 1
ATOM 1377 N N . ALA A 1 167 ? 26.921 -1.248 -35.461 1.00 85.31 167 ALA A N 1
ATOM 1378 C CA . ALA A 1 167 ? 27.263 -2.412 -34.652 1.00 85.31 167 ALA A CA 1
ATOM 1379 C C . ALA A 1 167 ? 27.528 -3.665 -35.511 1.00 85.31 167 ALA A C 1
ATOM 1381 O O . ALA A 1 167 ? 27.022 -3.826 -36.630 1.00 85.31 167 ALA A O 1
ATOM 1382 N N . LYS A 1 168 ? 28.328 -4.599 -34.979 1.00 85.50 168 LYS A N 1
ATOM 1383 C CA . LYS A 1 168 ? 28.673 -5.843 -35.687 1.00 85.50 168 LYS A CA 1
ATOM 1384 C C . LYS A 1 168 ? 27.424 -6.713 -35.920 1.00 85.50 168 LYS A C 1
ATOM 1386 O O . LYS A 1 168 ? 26.499 -6.712 -35.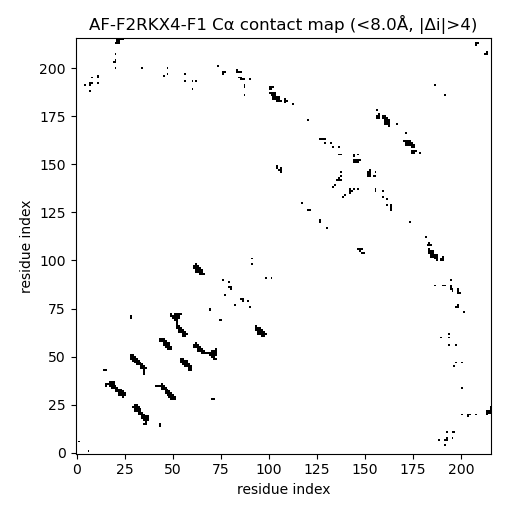110 1.00 85.50 168 LYS A O 1
ATOM 1391 N N . PRO A 1 169 ? 27.359 -7.492 -37.016 1.00 83.62 169 PRO A N 1
ATOM 1392 C CA . PRO A 1 169 ? 26.310 -8.495 -37.192 1.00 83.62 169 PRO A CA 1
ATOM 1393 C C . PRO A 1 169 ? 26.216 -9.450 -35.997 1.00 83.62 169 PRO A C 1
ATOM 1395 O O . PRO A 1 169 ? 27.219 -10.043 -35.611 1.00 83.62 169 PRO A O 1
ATOM 1398 N N . GLY A 1 170 ? 25.009 -9.595 -35.441 1.00 78.50 170 GLY A N 1
ATOM 1399 C CA . GLY A 1 170 ? 24.740 -10.446 -34.276 1.00 78.50 170 GLY A CA 1
ATOM 1400 C C . GLY A 1 170 ? 25.014 -9.802 -32.914 1.00 78.50 170 GLY A C 1
ATOM 1401 O O . GLY A 1 170 ? 24.774 -10.452 -31.905 1.00 78.50 170 GLY A O 1
ATOM 1402 N N . ASP A 1 171 ? 25.488 -8.556 -32.876 1.00 86.06 171 ASP A N 1
ATOM 1403 C CA . ASP A 1 171 ? 25.716 -7.802 -31.642 1.00 86.06 171 ASP A CA 1
ATOM 1404 C C . ASP A 1 171 ? 24.470 -6.970 -31.307 1.00 86.06 171 ASP A C 1
ATOM 1406 O O . ASP A 1 171 ? 24.114 -6.076 -32.074 1.00 86.06 171 ASP A O 1
ATOM 1410 N N . TYR A 1 172 ? 23.789 -7.280 -30.204 1.00 83.44 172 TYR A N 1
ATOM 1411 C CA . TYR A 1 172 ? 22.608 -6.553 -29.719 1.00 83.44 172 TYR A CA 1
ATOM 1412 C C . TYR A 1 172 ? 22.933 -5.930 -28.359 1.00 83.44 172 TYR A C 1
ATOM 1414 O O . TYR A 1 172 ? 22.533 -6.466 -27.330 1.00 83.44 172 TYR A O 1
ATOM 1422 N N . PRO A 1 173 ? 23.699 -4.826 -28.332 1.00 88.31 173 PRO A N 1
ATOM 1423 C CA . PRO A 1 173 ? 24.214 -4.265 -27.085 1.00 88.31 173 PRO A CA 1
ATOM 1424 C C . PRO A 1 173 ? 23.145 -3.587 -26.213 1.00 88.31 173 PRO A C 1
ATOM 1426 O O . PRO A 1 173 ? 23.455 -3.181 -25.097 1.00 88.31 173 PRO A O 1
ATOM 1429 N N . TYR A 1 174 ? 21.911 -3.446 -26.709 1.00 94.62 174 TYR A N 1
ATOM 1430 C CA . TYR A 1 174 ? 20.805 -2.802 -26.002 1.00 94.62 174 TYR A CA 1
ATOM 1431 C C . TYR A 1 174 ? 19.648 -3.787 -25.853 1.00 94.62 174 TYR A C 1
ATOM 1433 O O . TYR A 1 174 ? 18.801 -3.914 -26.740 1.00 94.62 174 TYR A O 1
ATOM 1441 N N . ALA A 1 175 ? 19.643 -4.495 -24.734 1.00 95.69 175 ALA A N 1
ATOM 1442 C CA . ALA A 1 175 ? 18.581 -5.385 -24.299 1.00 95.69 175 ALA A CA 1
ATOM 1443 C C . ALA A 1 175 ? 18.396 -5.203 -22.792 1.00 95.69 175 ALA A C 1
ATOM 1445 O O . ALA A 1 175 ? 19.351 -4.905 -22.070 1.00 95.69 175 ALA A O 1
ATOM 1446 N N . PHE A 1 176 ? 17.167 -5.350 -22.310 1.00 95.50 176 PHE A N 1
ATOM 1447 C CA . PHE A 1 176 ? 16.889 -5.277 -20.882 1.00 95.50 176 PHE A CA 1
ATOM 1448 C C . PHE A 1 176 ? 17.233 -6.626 -20.258 1.00 95.50 176 PHE A C 1
ATOM 1450 O O . PHE A 1 176 ? 16.330 -7.411 -20.042 1.00 95.50 176 PHE A O 1
ATOM 1457 N N . ASP A 1 177 ? 18.507 -6.929 -20.007 1.00 89.19 177 ASP A N 1
ATOM 1458 C CA . ASP A 1 177 ? 18.915 -8.247 -19.483 1.00 89.19 177 ASP A CA 1
ATOM 1459 C C . ASP A 1 177 ? 18.717 -8.367 -17.958 1.00 89.19 177 ASP A C 1
ATOM 1461 O O . ASP A 1 177 ? 18.298 -9.411 -17.455 1.00 89.19 177 ASP A O 1
ATOM 1465 N N . ASP A 1 178 ? 18.911 -7.268 -17.222 1.00 90.56 178 ASP A N 1
ATOM 1466 C CA . ASP A 1 178 ? 18.844 -7.227 -15.750 1.00 90.56 178 ASP A CA 1
ATOM 1467 C C . ASP A 1 178 ? 17.470 -6.780 -15.212 1.00 90.56 178 ASP A C 1
ATOM 1469 O O . ASP A 1 178 ? 17.315 -6.434 -14.040 1.00 90.56 178 ASP A O 1
ATOM 1473 N N . TRP A 1 179 ? 16.428 -6.812 -16.049 1.00 92.50 179 TRP A N 1
ATOM 1474 C CA . TRP A 1 179 ? 15.074 -6.369 -15.681 1.00 92.50 179 TRP A CA 1
ATOM 1475 C C . TRP A 1 179 ? 14.488 -7.101 -14.469 1.00 92.50 179 TRP A C 1
ATOM 1477 O O . TRP A 1 179 ? 13.647 -6.561 -13.750 1.00 92.50 179 TRP A O 1
ATOM 1487 N N . SER A 1 180 ? 14.921 -8.342 -14.230 1.00 91.75 180 SER A N 1
ATOM 1488 C CA . SER A 1 180 ? 14.453 -9.144 -13.096 1.00 91.75 180 SER A CA 1
ATOM 1489 C C . SER A 1 180 ? 14.911 -8.596 -11.737 1.00 91.75 180 SER A C 1
ATOM 1491 O O . SER A 1 180 ? 14.312 -8.934 -10.715 1.00 91.75 180 SER A O 1
ATOM 1493 N N . GLU A 1 181 ? 15.927 -7.725 -11.719 1.00 93.12 181 GLU A N 1
ATOM 1494 C CA . GLU A 1 181 ? 16.412 -7.042 -10.516 1.00 93.12 181 GLU A CA 1
ATOM 1495 C C . GLU A 1 181 ? 15.612 -5.767 -10.194 1.00 93.12 181 GLU A C 1
ATOM 1497 O O . GLU A 1 181 ? 15.738 -5.207 -9.100 1.00 93.12 181 GLU A O 1
ATOM 1502 N N . TRP A 1 182 ? 14.761 -5.301 -11.114 1.00 95.38 182 TRP A N 1
ATOM 1503 C CA . TRP A 1 182 ? 14.004 -4.065 -10.939 1.00 95.38 182 TRP A CA 1
ATOM 1504 C C . TRP A 1 182 ? 12.923 -4.196 -9.868 1.00 95.38 182 TRP A C 1
ATOM 1506 O O . TRP A 1 182 ? 12.105 -5.125 -9.856 1.00 95.38 182 TRP A O 1
ATOM 1516 N N . ARG A 1 183 ? 12.835 -3.191 -8.990 1.00 93.62 183 ARG A N 1
ATOM 1517 C CA . ARG A 1 183 ? 11.761 -3.116 -7.995 1.00 93.62 183 ARG A CA 1
ATOM 1518 C C . ARG A 1 183 ? 10.499 -2.516 -8.613 1.00 93.62 183 ARG A C 1
ATOM 1520 O O . ARG A 1 183 ? 10.206 -1.337 -8.454 1.00 93.62 183 ARG A O 1
ATOM 1527 N N . LEU A 1 184 ? 9.718 -3.370 -9.268 1.00 94.81 184 LEU A N 1
ATOM 1528 C CA . LEU A 1 184 ? 8.476 -3.006 -9.970 1.00 94.81 184 LEU A CA 1
ATOM 1529 C C . LEU A 1 184 ? 7.214 -3.162 -9.115 1.00 94.81 184 LEU A C 1
ATOM 1531 O O . LEU A 1 184 ? 6.131 -3.461 -9.628 1.00 94.81 184 LEU A O 1
ATOM 1535 N N . THR A 1 185 ? 7.356 -3.054 -7.799 1.00 94.31 185 THR A N 1
ATOM 1536 C CA . THR A 1 185 ? 6.245 -3.162 -6.857 1.00 94.31 185 THR A CA 1
ATOM 1537 C C . THR A 1 185 ? 6.181 -1.960 -5.937 1.00 94.31 185 THR A C 1
ATOM 1539 O O . THR A 1 185 ? 7.192 -1.391 -5.530 1.00 94.31 185 THR A O 1
ATOM 1542 N N . GLU A 1 186 ? 4.958 -1.596 -5.581 1.00 94.31 186 GLU A N 1
ATOM 1543 C CA . GLU A 1 186 ? 4.652 -0.581 -4.580 1.00 94.31 186 GLU A CA 1
ATOM 1544 C C . GLU A 1 186 ? 3.425 -1.008 -3.774 1.00 94.31 186 GLU A C 1
ATOM 1546 O O . GLU A 1 186 ? 2.773 -1.995 -4.116 1.00 94.31 186 GLU A O 1
ATOM 1551 N N . PHE A 1 187 ? 3.081 -0.272 -2.715 1.00 95.94 187 PHE A N 1
ATOM 1552 C CA . PHE A 1 187 ? 1.902 -0.611 -1.920 1.00 95.94 187 PHE A CA 1
ATOM 1553 C C . PHE A 1 187 ? 0.628 -0.626 -2.759 1.00 95.94 187 PHE A C 1
ATOM 1555 O O . PHE A 1 187 ? 0.321 0.318 -3.487 1.00 95.94 187 PHE A O 1
ATOM 1562 N N . SER A 1 188 ? -0.137 -1.702 -2.610 1.00 95.38 188 SER A N 1
ATOM 1563 C CA . SER A 1 188 ? -1.370 -1.893 -3.351 1.00 95.38 188 SER A CA 1
ATOM 1564 C C . SER A 1 188 ? -2.445 -0.892 -2.899 1.00 95.38 188 SER A C 1
ATOM 1566 O O . SER A 1 188 ? -2.484 -0.496 -1.724 1.00 95.38 188 SER A O 1
ATOM 1568 N N . PRO A 1 189 ? -3.395 -0.533 -3.783 1.00 93.88 189 PRO A N 1
ATOM 1569 C CA . PRO A 1 189 ? -4.559 0.262 -3.394 1.00 93.88 189 PRO A CA 1
ATOM 1570 C C . PRO A 1 189 ? -5.342 -0.368 -2.235 1.00 93.88 189 PRO A C 1
ATOM 1572 O O . PRO A 1 189 ? -5.817 0.342 -1.353 1.00 93.88 189 PRO A O 1
ATOM 1575 N N . ALA A 1 190 ? -5.425 -1.702 -2.204 1.00 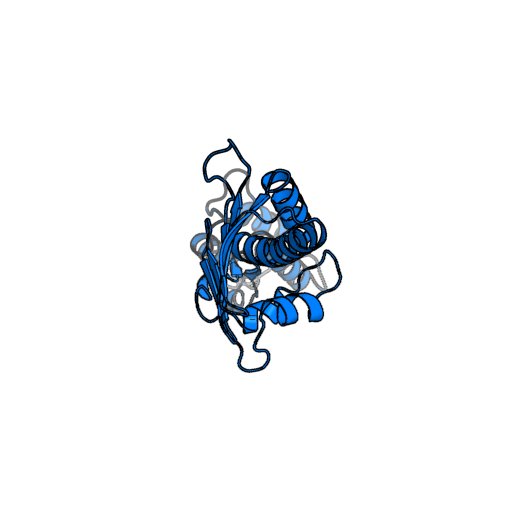94.81 190 ALA A N 1
ATOM 1576 C CA . ALA A 1 190 ? -6.072 -2.462 -1.141 1.00 94.81 190 ALA A CA 1
ATOM 1577 C C . ALA A 1 190 ? -5.399 -2.239 0.221 1.00 94.81 190 ALA A C 1
ATOM 1579 O O . ALA A 1 190 ? -6.069 -1.954 1.215 1.00 94.81 190 ALA A O 1
ATOM 1580 N N . PHE A 1 191 ? -4.070 -2.335 0.266 1.00 97.50 191 PHE A N 1
ATOM 1581 C CA . PHE A 1 191 ? -3.314 -2.169 1.499 1.00 97.50 191 PHE A CA 1
ATOM 1582 C C . PHE A 1 191 ? -3.327 -0.718 1.987 1.00 97.50 191 PHE A C 1
ATOM 1584 O O . PHE A 1 191 ? -3.564 -0.476 3.174 1.00 97.50 191 PHE A O 1
ATOM 1591 N N . LEU A 1 192 ? -3.157 0.254 1.084 1.00 96.81 192 LEU A N 1
ATOM 1592 C CA . LEU A 1 192 ? -3.269 1.677 1.422 1.00 96.81 192 LEU A CA 1
ATOM 1593 C C . LEU A 1 192 ? -4.670 2.015 1.945 1.00 96.81 192 LEU A C 1
ATOM 1595 O O . LEU A 1 192 ? -4.796 2.657 2.988 1.00 96.81 192 LEU A O 1
ATOM 1599 N N . TRP A 1 193 ? -5.719 1.515 1.286 1.00 96.25 193 TRP A N 1
ATOM 1600 C CA . TRP A 1 193 ? -7.098 1.653 1.751 1.00 96.25 193 TRP A CA 1
ATOM 1601 C C . TRP A 1 193 ? -7.271 1.103 3.169 1.00 96.25 193 TRP A C 1
ATOM 1603 O O . TRP A 1 193 ? -7.837 1.773 4.033 1.00 96.25 193 TRP A O 1
ATOM 1613 N N . SER A 1 194 ? -6.756 -0.097 3.442 1.00 97.50 194 SER A N 1
ATOM 1614 C CA . SER A 1 194 ? -6.814 -0.698 4.774 1.00 97.50 194 SER A CA 1
ATOM 1615 C C . SER A 1 194 ? -6.046 0.106 5.827 1.00 97.50 194 SER A C 1
ATOM 1617 O O . SER A 1 194 ? -6.544 0.267 6.942 1.00 97.50 194 SER A O 1
ATOM 1619 N N . CYS A 1 195 ? -4.886 0.672 5.484 1.00 97.75 195 CYS A N 1
ATOM 1620 C CA . CYS A 1 195 ? -4.144 1.576 6.365 1.00 97.75 195 CYS A CA 1
ATOM 1621 C C . CYS A 1 195 ? -4.980 2.811 6.742 1.00 97.75 195 CYS A C 1
ATOM 1623 O O . CYS A 1 195 ? -5.111 3.136 7.927 1.00 97.75 195 CYS A O 1
ATOM 1625 N N . TYR A 1 196 ? -5.593 3.473 5.754 1.00 97.19 196 TYR A N 1
ATOM 1626 C CA . TYR A 1 196 ? -6.461 4.629 5.998 1.00 97.19 196 TYR A CA 1
ATOM 1627 C C . TYR A 1 196 ? -7.705 4.253 6.806 1.00 97.19 196 TYR A C 1
ATOM 1629 O O . TYR A 1 196 ? -8.049 4.948 7.762 1.00 97.19 196 TYR A O 1
ATOM 1637 N N . ALA A 1 197 ? -8.333 3.119 6.497 1.00 97.25 197 ALA A N 1
ATOM 1638 C CA . ALA A 1 197 ? -9.495 2.603 7.212 1.00 97.25 197 ALA A CA 1
ATOM 1639 C C . ALA A 1 197 ? -9.215 2.334 8.696 1.00 97.25 197 ALA A C 1
ATOM 1641 O O . ALA A 1 197 ? -10.038 2.681 9.550 1.00 97.25 197 ALA A O 1
ATOM 1642 N N . ILE A 1 198 ? -8.046 1.773 9.021 1.00 97.94 198 ILE A N 1
ATOM 1643 C CA . ILE A 1 198 ? -7.601 1.591 10.406 1.00 97.94 198 ILE A CA 1
ATOM 1644 C C . ILE A 1 198 ? -7.452 2.953 11.082 1.00 97.94 198 ILE A C 1
ATOM 1646 O O . ILE A 1 198 ? -8.071 3.188 12.122 1.00 97.94 198 ILE A O 1
ATOM 1650 N N . ARG A 1 199 ? -6.682 3.875 10.488 1.00 97.12 199 ARG A N 1
ATOM 1651 C CA . ARG A 1 199 ? -6.420 5.186 11.099 1.00 97.12 199 ARG A CA 1
ATOM 1652 C C . ARG A 1 199 ? -7.709 5.974 11.329 1.00 97.12 199 ARG A C 1
ATOM 1654 O O . ARG A 1 199 ? -7.954 6.417 12.452 1.00 97.12 199 ARG A O 1
ATOM 1661 N N . TYR A 1 200 ? -8.532 6.094 10.293 1.00 96.44 200 TYR A N 1
ATOM 1662 C CA . TYR A 1 200 ? -9.801 6.810 10.329 1.00 96.44 200 TYR A CA 1
ATOM 1663 C C . TYR A 1 200 ? -10.806 6.144 11.271 1.00 96.44 200 TYR A C 1
ATOM 1665 O O . TYR A 1 200 ? -11.446 6.820 12.074 1.00 96.44 200 TYR A O 1
ATOM 1673 N N . GLY A 1 201 ? -10.911 4.811 11.246 1.00 96.88 201 GLY A N 1
ATOM 1674 C CA . GLY A 1 201 ? -11.830 4.079 12.117 1.00 96.88 201 GLY A CA 1
ATOM 1675 C C . GLY A 1 201 ? -11.503 4.267 13.600 1.00 96.88 201 GLY A C 1
ATOM 1676 O O . GLY A 1 201 ? -12.394 4.504 14.416 1.00 96.88 201 GLY A O 1
ATOM 1677 N N . ILE A 1 202 ? -10.214 4.256 13.943 1.00 96.88 202 ILE A N 1
ATOM 1678 C CA . ILE A 1 202 ? -9.710 4.533 15.293 1.00 96.88 202 ILE A CA 1
ATOM 1679 C C . ILE A 1 202 ? -10.073 5.952 15.764 1.00 96.88 202 ILE A C 1
ATOM 1681 O O . ILE A 1 202 ? -10.377 6.155 16.947 1.00 96.88 202 ILE A O 1
ATOM 1685 N N . GLU A 1 203 ? -10.007 6.941 14.870 1.00 95.69 203 GLU A N 1
ATOM 1686 C CA . GLU A 1 203 ? -10.355 8.337 15.161 1.00 95.69 203 GLU A CA 1
ATOM 1687 C C . GLU A 1 203 ? -11.863 8.524 15.314 1.00 95.69 203 GLU A C 1
ATOM 1689 O O . GLU A 1 203 ? -12.305 9.113 16.303 1.00 95.69 203 GLU A O 1
ATOM 1694 N N . LEU A 1 204 ? -12.651 7.966 14.392 1.00 95.75 204 LEU A N 1
ATOM 1695 C CA . LEU A 1 204 ? -14.108 8.044 14.416 1.00 95.75 204 LEU A CA 1
ATOM 1696 C C . LEU A 1 204 ? -14.680 7.370 15.668 1.00 95.75 204 LEU A C 1
ATOM 1698 O O . LEU A 1 204 ? -15.520 7.951 16.355 1.00 95.75 204 LEU A O 1
ATOM 1702 N N . TYR A 1 205 ? -14.169 6.189 16.021 1.00 96.88 205 TYR A N 1
ATOM 1703 C CA . TYR A 1 205 ? -14.514 5.510 17.270 1.00 96.88 205 TYR A CA 1
ATOM 1704 C C . TYR A 1 205 ? -14.149 6.356 18.498 1.00 96.88 205 TYR A C 1
ATOM 1706 O O . TYR A 1 205 ? -14.972 6.542 19.397 1.00 96.88 205 TYR A O 1
ATOM 1714 N N . GLY A 1 206 ? -12.947 6.943 18.519 1.00 95.50 206 GLY A N 1
ATOM 1715 C CA . GLY A 1 206 ? -12.521 7.841 19.594 1.00 95.50 206 GLY A CA 1
ATOM 1716 C C . GLY A 1 206 ? -13.412 9.082 19.743 1.00 95.50 206 GLY A C 1
ATOM 1717 O O . GLY A 1 206 ? -13.702 9.500 20.865 1.00 95.50 206 GLY A O 1
ATOM 1718 N N . ALA A 1 207 ? -13.875 9.664 18.636 1.00 94.06 207 ALA A N 1
ATOM 1719 C CA . ALA A 1 207 ? -14.791 10.804 18.638 1.00 94.06 207 ALA A CA 1
ATOM 1720 C C . ALA A 1 207 ? -16.206 10.418 19.108 1.00 94.06 207 ALA A C 1
ATOM 1722 O O . ALA A 1 207 ? -16.794 11.122 19.935 1.00 94.06 207 ALA A O 1
ATOM 1723 N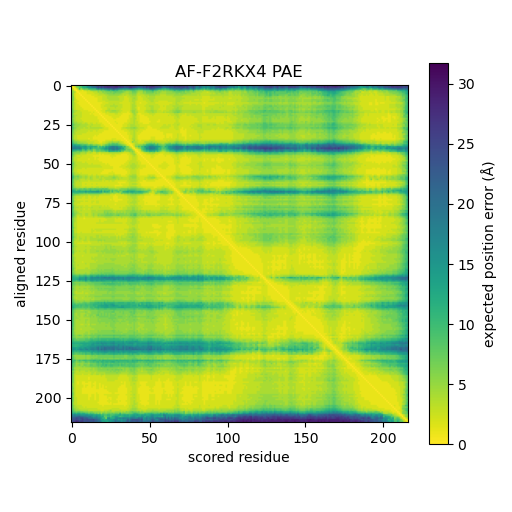 N . ALA A 1 208 ? -16.731 9.275 18.655 1.00 92.75 208 ALA A N 1
ATOM 1724 C CA . ALA A 1 208 ? -18.030 8.754 19.086 1.00 92.75 208 ALA A CA 1
ATOM 1725 C C . ALA A 1 208 ? -18.049 8.454 20.596 1.00 92.75 208 ALA A C 1
ATOM 1727 O O . ALA A 1 208 ? -18.986 8.830 21.302 1.00 92.75 208 ALA A O 1
ATOM 1728 N N . ARG A 1 209 ? -16.963 7.870 21.122 1.00 91.81 209 ARG A N 1
ATOM 1729 C CA . ARG A 1 209 ? -16.747 7.633 22.560 1.00 91.81 209 ARG A CA 1
ATOM 1730 C C . ARG A 1 209 ? -16.799 8.917 23.392 1.00 91.81 209 ARG A C 1
ATOM 1732 O O . ARG A 1 209 ? -17.360 8.910 24.482 1.00 91.81 209 ARG A O 1
ATOM 1739 N N . LYS A 1 210 ? -16.213 10.015 22.900 1.00 89.56 210 LYS A N 1
ATOM 1740 C CA . LYS A 1 210 ? -16.192 11.314 23.605 1.00 89.56 210 LYS A CA 1
ATOM 1741 C C . LYS A 1 210 ? -17.549 12.017 23.614 1.00 89.56 210 LYS A C 1
ATOM 1743 O O . LYS A 1 210 ? -17.831 12.769 24.537 1.00 89.56 210 LYS A O 1
ATOM 1748 N N . THR A 1 211 ? -18.364 11.791 22.588 1.00 85.38 211 THR A N 1
ATOM 1749 C CA . THR A 1 211 ? -19.669 12.448 22.405 1.00 85.38 211 THR A CA 1
ATOM 1750 C C . THR A 1 211 ? -20.842 11.628 22.946 1.00 85.38 211 THR A C 1
ATOM 1752 O O . THR A 1 211 ? -21.968 12.114 22.942 1.00 85.38 211 THR A O 1
ATOM 1755 N N . GLY A 1 212 ? -20.601 10.398 23.421 1.00 77.62 212 GLY A N 1
ATOM 1756 C CA . GLY A 1 212 ? -21.654 9.484 23.877 1.00 77.62 212 GLY A CA 1
ATOM 1757 C C . GLY A 1 212 ? -22.499 8.898 22.739 1.00 77.62 212 GLY A C 1
ATOM 1758 O O . GLY A 1 212 ? -23.531 8.294 23.001 1.00 77.62 212 GLY A O 1
ATOM 1759 N N . ALA A 1 213 ? -22.067 9.057 21.484 1.00 70.81 213 ALA A N 1
ATOM 1760 C CA . ALA A 1 213 ? -22.798 8.633 20.286 1.00 70.81 213 ALA A CA 1
ATOM 1761 C C . ALA A 1 213 ? -22.650 7.133 19.960 1.00 70.81 213 ALA A C 1
ATOM 1763 O O . ALA A 1 213 ? -23.109 6.673 18.916 1.00 70.81 213 ALA A O 1
ATOM 1764 N N . VAL A 1 214 ? -21.991 6.363 20.829 1.00 67.06 214 VAL A N 1
ATOM 1765 C CA . VAL A 1 214 ? -21.838 4.918 20.658 1.00 67.06 214 VAL A CA 1
ATOM 1766 C C . VAL A 1 214 ? -23.144 4.243 21.073 1.00 67.06 214 VAL A C 1
ATOM 1768 O O . VAL A 1 214 ? -23.434 4.128 22.261 1.00 67.06 214 VAL A O 1
ATOM 1771 N N . SER A 1 215 ? -23.941 3.822 20.092 1.00 50.16 215 SER A N 1
ATOM 1772 C CA . SER A 1 215 ? -25.036 2.882 20.336 1.00 50.16 215 SER A CA 1
ATOM 1773 C C . SER A 1 215 ? -24.444 1.483 20.498 1.00 50.16 215 SER A C 1
ATOM 1775 O O . SER A 1 215 ? -23.629 1.059 19.672 1.00 50.16 215 SER A O 1
ATOM 1777 N N . ALA A 1 216 ? -24.811 0.836 21.605 1.00 44.97 216 ALA A N 1
ATOM 1778 C CA . ALA A 1 216 ? -24.624 -0.595 21.820 1.00 44.97 216 ALA A CA 1
ATOM 1779 C C . ALA A 1 216 ? -25.627 -1.401 20.983 1.00 44.97 216 ALA A C 1
ATOM 1781 O O . ALA A 1 216 ? -26.719 -0.853 20.694 1.00 44.97 216 ALA A O 1
#